Protein AF-B9JIG8-F1 (afdb_monomer)

pLDDT: mean 77.3, std 16.51, range [34.06, 94.94]

Foldseek 3Di:
DDPPQDDPVNLVVLLVVVLVVQLCLQQVLLVDPPQVLSVLVSVLCSVLSVVLLVVCVVPQSPLSCLASDDLDDPPDDVVVVVCVVVVVVVVSNLNSVLSNCVRPVPVDFQPVVLLVQLSVLSVQLSVLVVQCCVQDSPPGSDDDDDVPDDDGCDDPNVVDVCSNVVSVVSNQVSSSSSSGHPCSVVPVPPDPPPDPDDPPPPPPPDPDD

Mean predicted aligned error: 10.56 Å

Organism: Rhizobium rhizogenes (strain K84 / ATCC BAA-868) (NCBI:txid311403)

Sequence (209 aa):
MDNQMRSMTAYLLQLLVWLVFMAIVILWPAGTLAFPGGWAFIVLFAFGSLAMIFWLARHSPSLLRERMGSPLQPDQKPWDRVWLILFIPAFCIWMGFMGWDAARTGFMAIPPWLQTLGGVSMVIYMLGAWWTFRENAFAAPSVKIQPGQKVIDTGPYATVRHPMYASALLLFLGTPLLLGSWWAFCFPRCSFSQLPGVPFMRSVLLVGN

InterPro domains:
  IPR007318 Phospholipid methyltransferase [PF04191] (122-186)
  IPR052527 Heavy metal cation-efflux system component [PTHR43847] (8-185)

Secondary structure (DSSP, 8-state):
-------HHHHHHHHHHHHHHHHHHHHHHHT-S--HHHHHHHHHHHHHHHHHHHHHHHH-HHHHHHHHS-SS-TTS-HHHHHHHHHHHHHHHHHHHHHHHIIIII-TTPPPHHHHHHHHHHHHHHHHHHHHHHHH-TT--SS--PPTT-----STHHHH-S-HHHHHHHHHHHHHHHHHT-SGGG-TTTSSSS-----TTSSSSS----

Nearest PDB structures (foldseek):
  5v7p-assembly1_A  TM=3.395E-01  e=8.389E-02  Tribolium castaneum
  5vg9-assembly1_A  TM=3.412E-01  e=1.147E+00  Tribolium castaneum

Radius of gyration: 19.89 Å; Cα contacts (8 Å, |Δi|>4): 183; chains: 1; bounding box: 51×55×44 Å

Structure (mmCIF, N/CA/C/O backbone):
data_AF-B9JIG8-F1
#
_entry.id   AF-B9JIG8-F1
#
loop_
_atom_site.group_PDB
_atom_site.id
_atom_site.type_symbol
_atom_site.label_atom_id
_atom_site.label_alt_id
_atom_site.label_comp_id
_atom_site.label_asym_id
_atom_site.label_entity_id
_atom_site.label_seq_id
_atom_site.pdbx_PDB_ins_code
_atom_site.Cartn_x
_atom_site.Cartn_y
_atom_site.Cartn_z
_atom_site.occupancy
_atom_site.B_iso_or_equiv
_atom_site.auth_seq_id
_atom_site.auth_comp_id
_atom_site.auth_asym_id
_atom_site.auth_atom_id
_atom_site.pdbx_PDB_model_num
ATOM 1 N N . MET A 1 1 ? -15.960 17.257 24.600 1.00 37.12 1 MET A N 1
ATOM 2 C CA . MET A 1 1 ? -14.603 17.552 24.095 1.00 37.12 1 MET A CA 1
ATOM 3 C C . MET A 1 1 ? -14.675 17.518 22.588 1.00 37.12 1 MET A C 1
ATOM 5 O O . MET A 1 1 ? -15.003 16.484 22.019 1.00 37.12 1 MET A O 1
ATOM 9 N N . ASP A 1 2 ? -14.524 18.694 22.000 1.00 41.50 2 ASP A N 1
ATOM 10 C CA . ASP A 1 2 ? -14.831 19.016 20.614 1.00 41.50 2 ASP A CA 1
ATOM 11 C C . ASP A 1 2 ? -13.883 18.258 19.669 1.00 41.50 2 ASP A C 1
ATOM 13 O O . ASP A 1 2 ? -12.705 18.587 19.528 1.00 41.50 2 ASP A O 1
ATOM 17 N N . ASN A 1 3 ? -14.360 17.141 19.118 1.00 46.06 3 ASN A N 1
ATOM 18 C CA . ASN A 1 3 ? -13.555 16.247 18.295 1.00 46.06 3 ASN A CA 1
ATOM 19 C C . ASN A 1 3 ? -13.600 16.773 16.860 1.00 46.06 3 ASN A C 1
ATOM 21 O O . ASN A 1 3 ? -14.404 16.309 16.053 1.00 46.06 3 ASN A O 1
ATOM 25 N N . GLN A 1 4 ? -12.780 17.794 16.600 1.00 53.84 4 GLN A N 1
ATOM 26 C CA . GLN A 1 4 ? -12.546 18.407 15.293 1.00 53.84 4 GLN A CA 1
ATOM 27 C C . GLN A 1 4 ? -12.574 17.335 14.195 1.00 53.84 4 GLN A C 1
ATOM 29 O O . GLN A 1 4 ? -11.650 16.527 14.059 1.00 53.84 4 GLN A O 1
ATOM 34 N N . MET A 1 5 ? -13.657 17.293 13.415 1.00 56.44 5 MET A N 1
ATOM 35 C CA . MET A 1 5 ? -13.691 16.476 12.210 1.00 56.44 5 MET A CA 1
ATOM 36 C C . MET A 1 5 ? -12.609 17.023 11.285 1.00 56.44 5 MET A C 1
ATOM 38 O O . MET A 1 5 ? -12.769 18.105 10.724 1.00 56.44 5 MET A O 1
ATOM 42 N N . ARG A 1 6 ? -11.503 16.286 11.121 1.00 68.44 6 ARG A N 1
ATOM 43 C CA . ARG A 1 6 ? -10.557 16.567 10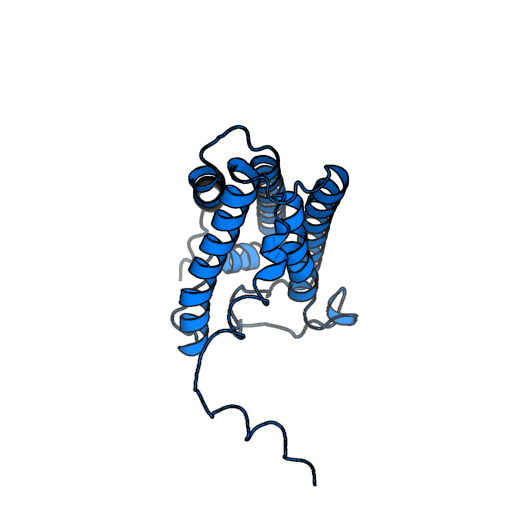.038 1.00 68.44 6 ARG A CA 1
ATOM 44 C C . ARG A 1 6 ? -11.359 16.647 8.743 1.00 68.44 6 ARG A C 1
ATOM 46 O O . ARG A 1 6 ? -12.110 15.724 8.418 1.00 68.44 6 ARG A O 1
ATOM 53 N N . SER A 1 7 ? -11.236 17.775 8.053 1.00 80.81 7 SER A N 1
ATOM 54 C CA . SER A 1 7 ? -11.948 18.021 6.807 1.00 80.81 7 SER A CA 1
ATOM 55 C C . SER A 1 7 ? -11.564 16.969 5.769 1.00 80.81 7 SER A C 1
ATOM 57 O O . SER A 1 7 ? -10.449 16.444 5.776 1.00 80.81 7 SER A O 1
ATOM 59 N N . MET A 1 8 ? -12.464 16.691 4.823 1.00 86.06 8 MET A N 1
ATOM 60 C CA . MET A 1 8 ? -12.158 15.817 3.683 1.00 86.06 8 MET A CA 1
ATOM 61 C C . MET A 1 8 ? -10.865 16.251 2.972 1.00 86.06 8 MET A C 1
ATOM 63 O O . MET A 1 8 ? -10.051 15.419 2.582 1.00 86.06 8 MET A O 1
ATOM 67 N N . THR A 1 9 ? -10.634 17.563 2.888 1.00 87.06 9 THR A N 1
ATOM 68 C CA . THR A 1 9 ? -9.411 18.145 2.329 1.00 87.06 9 THR A CA 1
ATOM 69 C C . THR A 1 9 ? -8.151 17.694 3.066 1.00 87.06 9 THR A C 1
ATOM 71 O O . THR A 1 9 ? -7.158 17.401 2.411 1.00 87.06 9 THR A O 1
ATOM 74 N N . ALA A 1 10 ? -8.181 17.551 4.394 1.00 88.81 10 ALA A N 1
ATOM 75 C CA . ALA A 1 10 ? -7.036 17.068 5.162 1.00 88.81 10 ALA A CA 1
ATOM 76 C C . ALA A 1 10 ? -6.691 15.607 4.829 1.00 88.81 10 ALA A C 1
ATOM 78 O O . ALA A 1 10 ? -5.514 15.281 4.685 1.00 88.81 10 ALA A O 1
ATOM 79 N N . TYR A 1 11 ? -7.690 14.733 4.646 1.00 89.50 11 TYR A N 1
ATOM 80 C CA . TYR A 1 11 ? -7.440 13.345 4.233 1.00 89.50 11 TYR A CA 1
ATOM 81 C C . TYR A 1 11 ? -6.873 13.259 2.819 1.00 89.50 11 TYR A C 1
ATOM 83 O O . TYR A 1 11 ? -5.949 12.484 2.580 1.00 89.50 11 TYR A O 1
ATOM 91 N N . LEU A 1 12 ? -7.392 14.072 1.896 1.00 90.44 12 LEU A N 1
ATOM 92 C CA . LEU A 1 12 ? -6.901 14.125 0.519 1.00 90.44 12 LEU A CA 1
ATOM 93 C C . LEU A 1 12 ? -5.473 14.677 0.446 1.00 90.44 12 LEU A C 1
ATOM 95 O O . LEU A 1 12 ? -4.652 14.121 -0.276 1.00 90.44 12 LEU A O 1
ATOM 99 N N . LEU A 1 13 ? -5.150 15.712 1.228 1.00 92.19 13 LEU A N 1
ATOM 100 C CA . LEU A 1 13 ? -3.786 16.236 1.337 1.00 92.19 13 LEU A CA 1
ATOM 101 C C . LEU A 1 13 ? -2.834 15.199 1.936 1.00 92.19 13 LEU A C 1
ATOM 103 O O . LEU A 1 13 ? -1.738 15.009 1.420 1.00 92.19 13 LEU A O 1
ATOM 107 N N . GLN A 1 14 ? -3.251 14.490 2.985 1.00 90.75 14 GLN A N 1
ATOM 108 C CA . GLN A 1 14 ? -2.445 13.424 3.580 1.00 90.75 14 GLN A CA 1
ATOM 109 C C . GLN A 1 14 ? -2.198 12.281 2.583 1.00 90.75 14 GLN A C 1
ATOM 111 O O . GLN A 1 14 ? -1.069 11.801 2.480 1.00 90.75 14 GLN A O 1
ATOM 116 N N . LEU A 1 15 ? -3.216 11.881 1.811 1.00 92.31 15 LEU A N 1
ATOM 117 C CA . LEU A 1 15 ? -3.056 10.911 0.729 1.00 92.31 15 LEU A CA 1
ATOM 118 C C . LEU A 1 15 ? -2.102 11.433 -0.352 1.00 92.31 15 LEU A C 1
ATOM 120 O O . LEU A 1 15 ? -1.222 10.693 -0.777 1.00 92.31 15 LEU A O 1
ATOM 124 N N . LEU A 1 16 ? -2.243 12.690 -0.778 1.00 94.12 16 LEU A N 1
ATOM 125 C CA . LEU A 1 16 ? -1.369 13.308 -1.778 1.00 94.12 16 LEU A CA 1
ATOM 126 C C . LEU A 1 16 ? 0.093 13.289 -1.318 1.00 94.12 16 LEU A C 1
ATOM 128 O O . LEU A 1 16 ? 0.959 12.839 -2.062 1.00 94.12 16 LEU A O 1
ATOM 132 N N . VAL A 1 17 ? 0.361 13.728 -0.086 1.00 94.44 17 VAL A N 1
ATOM 133 C CA . VAL A 1 17 ? 1.706 13.711 0.508 1.00 94.44 17 VAL A CA 1
ATOM 134 C C . VAL A 1 17 ? 2.263 12.290 0.523 1.00 94.44 17 VAL A C 1
ATOM 136 O O . VAL A 1 17 ? 3.410 12.077 0.135 1.00 94.44 17 VAL A O 1
ATOM 139 N N . TRP A 1 18 ? 1.448 11.307 0.909 1.00 90.88 18 TRP A N 1
ATOM 140 C CA . TRP A 1 18 ? 1.856 9.905 0.918 1.00 90.88 18 TRP A CA 1
ATOM 141 C C . TRP A 1 18 ? 2.139 9.353 -0.487 1.00 90.88 18 TRP A C 1
ATOM 143 O O . TRP A 1 18 ? 3.133 8.659 -0.683 1.00 90.88 18 TRP A O 1
ATOM 153 N N . LEU A 1 19 ? 1.310 9.688 -1.478 1.00 93.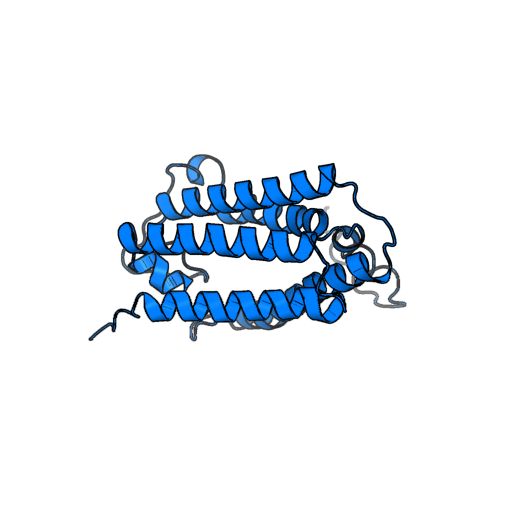00 19 LEU A N 1
ATOM 154 C CA . LEU A 1 19 ? 1.504 9.290 -2.875 1.00 93.00 19 LEU A CA 1
ATOM 155 C C . LEU A 1 19 ? 2.782 9.887 -3.460 1.00 93.00 19 LEU A C 1
ATOM 157 O O . LEU A 1 19 ? 3.549 9.169 -4.0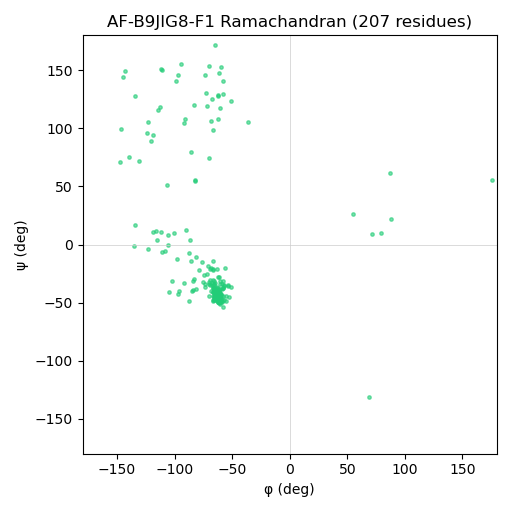95 1.00 93.00 19 LEU A O 1
ATOM 161 N N . VAL A 1 20 ? 3.034 11.175 -3.218 1.00 94.56 20 VAL A N 1
ATOM 162 C CA . VAL A 1 20 ? 4.266 11.849 -3.652 1.00 94.56 20 VAL A CA 1
ATOM 163 C C . VAL A 1 20 ? 5.479 11.218 -2.974 1.00 94.56 20 VAL A C 1
ATOM 165 O O . VAL A 1 20 ? 6.463 10.919 -3.645 1.00 94.56 20 VAL A O 1
ATOM 168 N N . PHE A 1 21 ? 5.400 10.946 -1.670 1.00 94.56 21 PHE A N 1
ATOM 169 C CA . PHE A 1 21 ? 6.463 10.261 -0.939 1.00 94.56 21 PHE A CA 1
ATOM 170 C C . PHE A 1 21 ? 6.759 8.872 -1.526 1.00 94.56 21 PHE A C 1
ATOM 172 O O . PHE A 1 21 ? 7.912 8.573 -1.829 1.00 94.56 21 PHE A O 1
ATOM 179 N N . MET A 1 22 ? 5.734 8.049 -1.766 1.00 91.69 22 MET A N 1
ATOM 180 C CA . MET A 1 22 ? 5.894 6.734 -2.401 1.00 91.69 22 MET A CA 1
ATOM 181 C C . MET A 1 22 ? 6.460 6.842 -3.822 1.00 91.69 22 MET A C 1
ATOM 183 O O . MET A 1 22 ? 7.335 6.061 -4.192 1.00 91.69 22 MET A O 1
ATOM 187 N N . ALA A 1 23 ? 6.014 7.826 -4.607 1.00 91.50 23 ALA A N 1
ATOM 188 C CA . ALA A 1 23 ? 6.534 8.063 -5.949 1.00 91.50 23 ALA A CA 1
ATOM 189 C C . ALA A 1 23 ? 8.025 8.419 -5.913 1.00 91.50 23 ALA A C 1
ATOM 191 O O . ALA A 1 23 ? 8.791 7.877 -6.703 1.00 91.50 23 ALA A O 1
ATOM 192 N N . ILE A 1 24 ? 8.459 9.257 -4.965 1.00 92.69 24 ILE A N 1
ATOM 193 C CA . ILE A 1 24 ? 9.879 9.572 -4.762 1.00 92.69 24 ILE A CA 1
ATOM 194 C C . ILE A 1 24 ? 10.649 8.307 -4.377 1.00 92.69 24 ILE A C 1
ATOM 196 O O . ILE A 1 24 ? 11.652 8.006 -5.012 1.00 92.69 24 ILE A O 1
ATOM 200 N N . VAL A 1 25 ? 10.173 7.533 -3.397 1.00 92.19 25 VAL A N 1
ATOM 201 C CA . VAL A 1 25 ? 10.853 6.306 -2.939 1.00 92.19 25 VAL A CA 1
ATOM 202 C C . VAL A 1 25 ? 11.067 5.304 -4.078 1.00 92.19 25 VAL A C 1
ATOM 204 O O . VAL A 1 25 ? 12.100 4.644 -4.103 1.00 92.19 25 VAL A O 1
ATOM 207 N N . ILE A 1 26 ? 10.136 5.205 -5.029 1.00 88.25 26 ILE A N 1
ATOM 208 C CA . ILE A 1 26 ? 10.217 4.256 -6.151 1.00 88.25 26 ILE A CA 1
ATOM 209 C C . ILE A 1 26 ? 10.995 4.836 -7.344 1.00 88.25 26 ILE A C 1
ATOM 211 O O . ILE A 1 26 ? 11.870 4.171 -7.899 1.00 88.25 26 ILE A O 1
ATOM 215 N N . LEU A 1 27 ? 10.680 6.064 -7.767 1.00 88.00 27 LEU A N 1
ATOM 216 C CA . LEU A 1 27 ? 11.203 6.657 -9.004 1.00 88.00 27 LEU A CA 1
ATOM 217 C C . LEU A 1 27 ? 12.591 7.283 -8.823 1.00 88.00 27 LEU A C 1
ATOM 219 O O . LEU A 1 27 ? 13.383 7.301 -9.767 1.00 88.00 27 LEU A O 1
ATOM 223 N N . TRP A 1 28 ? 12.918 7.773 -7.623 1.00 88.38 28 TRP A N 1
ATOM 224 C CA . TRP A 1 28 ? 14.238 8.349 -7.357 1.00 88.38 28 TRP A CA 1
ATOM 225 C C . TRP A 1 28 ? 15.362 7.315 -7.529 1.00 88.38 28 TRP A C 1
ATOM 227 O O . TRP A 1 28 ? 16.299 7.584 -8.288 1.00 88.38 28 TRP A O 1
ATOM 237 N N . PRO A 1 29 ? 15.282 6.104 -6.937 1.00 84.81 29 PRO A N 1
ATOM 238 C CA . PRO A 1 29 ? 16.292 5.070 -7.160 1.00 84.81 29 PRO A CA 1
ATOM 239 C C . PRO A 1 29 ? 16.286 4.535 -8.596 1.00 84.81 29 PRO A C 1
ATOM 241 O O . PRO A 1 29 ? 17.357 4.244 -9.137 1.00 84.81 29 PRO A O 1
ATOM 244 N N . ALA A 1 30 ? 15.114 4.482 -9.243 1.00 83.94 30 ALA A N 1
ATOM 245 C CA . ALA A 1 30 ? 15.000 4.107 -10.652 1.00 83.94 30 ALA A CA 1
ATOM 246 C C . ALA A 1 30 ? 15.855 5.016 -11.554 1.00 83.94 30 ALA A C 1
ATOM 248 O O . ALA A 1 30 ? 16.467 4.548 -12.511 1.00 83.94 30 ALA A O 1
ATOM 249 N N . GLY A 1 31 ? 15.977 6.307 -11.217 1.00 82.88 31 GLY A N 1
ATOM 250 C CA . GLY A 1 31 ? 16.758 7.278 -11.993 1.00 82.88 31 GLY A CA 1
ATOM 251 C C . GLY A 1 31 ? 16.116 7.655 -13.332 1.00 82.88 31 GLY A C 1
ATOM 252 O O . GLY A 1 31 ? 16.745 8.327 -14.144 1.00 82.88 31 GLY A O 1
ATOM 253 N N . THR A 1 32 ? 14.873 7.231 -13.564 1.00 80.81 32 THR A N 1
ATOM 254 C CA . THR A 1 32 ? 14.080 7.537 -14.755 1.00 80.81 32 THR A CA 1
ATOM 255 C C . THR A 1 32 ? 12.610 7.686 -14.378 1.00 80.81 32 THR A C 1
ATOM 257 O O . THR A 1 32 ? 12.097 6.974 -13.515 1.00 80.81 32 THR A O 1
ATOM 260 N N . LEU A 1 33 ? 11.918 8.609 -15.047 1.00 83.38 33 LEU A N 1
ATOM 261 C CA . LEU A 1 33 ? 10.464 8.750 -14.942 1.00 83.38 33 LEU A CA 1
ATOM 262 C C . LEU A 1 33 ? 9.723 7.823 -15.913 1.00 83.38 33 LEU A C 1
ATOM 264 O O . LEU A 1 33 ? 8.524 7.605 -15.750 1.00 83.38 33 LEU A O 1
ATOM 268 N N . ALA A 1 34 ? 10.418 7.245 -16.896 1.00 82.38 34 ALA A N 1
ATOM 269 C CA . ALA A 1 34 ? 9.855 6.309 -17.864 1.00 82.38 34 ALA A CA 1
ATOM 270 C C . ALA A 1 34 ? 9.786 4.885 -17.284 1.00 82.38 34 ALA A C 1
ATOM 272 O O . ALA A 1 34 ? 10.326 3.942 -17.855 1.00 82.38 34 ALA A O 1
ATOM 273 N N . PHE A 1 35 ? 9.138 4.736 -16.125 1.00 82.81 35 PHE A N 1
ATOM 274 C CA . PHE A 1 35 ? 8.999 3.460 -15.424 1.00 82.81 35 PHE A CA 1
ATOM 275 C C . PHE A 1 35 ? 7.517 3.076 -15.252 1.00 82.81 35 PHE A C 1
ATOM 277 O O . PHE A 1 35 ? 6.895 3.429 -14.244 1.00 82.81 35 PHE A O 1
ATOM 284 N N . PRO A 1 36 ? 6.920 2.362 -16.232 1.00 85.31 36 PRO A N 1
ATOM 285 C CA . PRO A 1 36 ? 5.493 2.036 -16.231 1.00 85.31 36 PRO A CA 1
ATOM 286 C C . PRO A 1 36 ? 5.024 1.255 -14.998 1.00 85.31 36 PRO A C 1
ATOM 288 O O . PRO A 1 36 ? 3.943 1.538 -14.492 1.00 85.31 36 PRO A O 1
ATOM 291 N N . GLY A 1 37 ? 5.833 0.323 -14.476 1.00 85.56 37 GLY A N 1
ATOM 292 C CA . GLY A 1 37 ? 5.490 -0.466 -13.283 1.00 85.56 37 GLY A CA 1
ATOM 293 C C . GLY A 1 37 ? 5.358 0.389 -12.018 1.00 85.56 37 GLY A C 1
ATOM 294 O O . GLY A 1 37 ? 4.396 0.247 -11.262 1.00 85.56 37 GLY A O 1
ATOM 295 N N . GLY A 1 38 ? 6.266 1.352 -11.828 1.00 87.25 38 GLY A N 1
ATOM 296 C CA . GLY A 1 38 ? 6.189 2.314 -10.727 1.00 87.25 38 GLY A CA 1
ATOM 297 C C . GLY A 1 38 ? 4.945 3.196 -10.814 1.00 87.25 38 GLY A C 1
ATOM 298 O O . GLY A 1 38 ? 4.220 3.338 -9.831 1.00 87.25 38 GLY A O 1
ATOM 299 N N . TRP A 1 39 ? 4.636 3.729 -11.999 1.00 90.62 39 TRP A N 1
ATOM 300 C CA . TRP A 1 39 ? 3.410 4.507 -12.201 1.00 90.62 39 TRP A CA 1
ATOM 301 C C . TRP A 1 39 ? 2.144 3.669 -12.023 1.00 90.62 39 TRP A C 1
ATOM 303 O O . TRP A 1 39 ? 1.196 4.145 -11.403 1.00 90.62 39 TRP A O 1
ATOM 313 N N . ALA A 1 40 ? 2.132 2.420 -12.495 1.00 90.69 40 ALA A N 1
ATOM 314 C CA . ALA A 1 40 ? 1.017 1.503 -12.289 1.00 90.69 40 ALA A CA 1
ATOM 315 C C . ALA A 1 40 ? 0.755 1.267 -10.794 1.00 90.69 40 ALA A C 1
ATOM 317 O O . ALA A 1 40 ? -0.394 1.347 -10.363 1.00 90.69 40 ALA A O 1
ATOM 318 N N . PHE A 1 41 ? 1.805 1.066 -9.988 1.00 91.38 41 PHE A N 1
ATOM 319 C CA . PHE A 1 41 ? 1.678 0.962 -8.532 1.00 91.38 41 PHE A CA 1
ATOM 320 C C . PHE A 1 41 ? 1.072 2.231 -7.921 1.00 91.38 41 PHE A C 1
ATOM 322 O O . PHE A 1 41 ? 0.109 2.144 -7.159 1.00 91.38 41 PHE A O 1
ATOM 329 N N . ILE A 1 42 ? 1.586 3.413 -8.281 1.0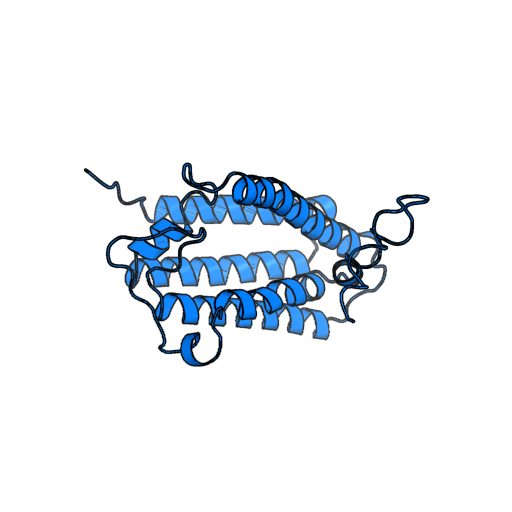0 93.56 42 ILE A N 1
ATOM 330 C CA . ILE A 1 42 ? 1.086 4.696 -7.760 1.00 93.56 42 ILE A CA 1
ATOM 331 C C . ILE A 1 42 ? -0.379 4.924 -8.146 1.00 93.56 42 ILE A C 1
ATOM 333 O O . ILE A 1 42 ? -1.175 5.304 -7.289 1.00 93.56 42 ILE A O 1
ATOM 337 N N . VAL A 1 43 ? -0.763 4.653 -9.397 1.00 94.69 43 VAL A N 1
ATOM 338 C CA . VAL A 1 43 ? -2.145 4.809 -9.882 1.00 94.69 43 VAL A CA 1
ATOM 339 C C . VAL A 1 43 ? -3.090 3.830 -9.188 1.00 94.69 43 VAL A C 1
ATOM 341 O O . VAL A 1 43 ? -4.139 4.251 -8.699 1.00 94.69 43 VAL A O 1
ATOM 344 N N . LEU A 1 44 ? -2.723 2.548 -9.090 1.00 93.69 44 LEU A N 1
ATOM 345 C CA . LEU A 1 44 ? -3.533 1.540 -8.397 1.00 93.69 44 LEU A CA 1
ATOM 346 C C . LEU A 1 44 ? -3.703 1.892 -6.918 1.00 93.69 44 LEU A C 1
ATOM 348 O O . LEU A 1 44 ? -4.822 1.875 -6.399 1.00 93.69 44 LEU A O 1
ATOM 352 N N . PHE A 1 45 ? -2.611 2.276 -6.251 1.00 92.12 45 PHE A N 1
ATOM 353 C CA . PHE A 1 45 ? -2.642 2.683 -4.851 1.00 92.12 45 PHE A CA 1
ATOM 354 C C . PHE A 1 45 ? -3.507 3.928 -4.647 1.00 92.12 45 PHE A C 1
ATOM 356 O O . PHE A 1 45 ? -4.334 3.952 -3.733 1.00 92.12 45 PHE A O 1
ATOM 363 N N . ALA A 1 46 ? -3.351 4.946 -5.498 1.00 93.69 46 ALA A N 1
ATOM 364 C CA . ALA A 1 46 ? -4.133 6.176 -5.447 1.00 93.69 46 ALA A CA 1
ATOM 365 C C . ALA A 1 46 ? -5.623 5.890 -5.632 1.00 93.69 46 ALA A C 1
ATOM 367 O O . ALA A 1 46 ? -6.432 6.317 -4.809 1.00 93.69 46 ALA A O 1
ATOM 368 N N . PHE A 1 47 ? -5.983 5.126 -6.665 1.00 94.94 47 PHE A N 1
ATOM 369 C CA . PHE A 1 47 ? -7.373 4.823 -6.982 1.00 94.94 47 PHE A CA 1
ATOM 370 C C . PHE A 1 47 ? -8.067 4.082 -5.840 1.00 94.94 47 PHE A C 1
ATOM 372 O O . PHE A 1 47 ? -9.115 4.525 -5.369 1.00 94.94 47 PHE A O 1
ATOM 379 N N . GLY A 1 48 ? -7.481 2.993 -5.338 1.00 92.12 48 GLY A N 1
ATOM 380 C CA . GLY A 1 48 ? -8.136 2.260 -4.259 1.00 92.12 48 GLY A CA 1
ATOM 381 C C . GLY A 1 48 ? -8.048 2.965 -2.903 1.00 92.12 48 GLY A C 1
ATOM 382 O O . GLY A 1 48 ? -8.966 2.815 -2.102 1.00 92.12 48 GLY A O 1
ATOM 383 N N . SER A 1 49 ? -7.036 3.806 -2.656 1.00 90.31 49 SER A N 1
ATOM 384 C CA . SER A 1 49 ? -7.017 4.669 -1.464 1.00 90.31 49 SER A CA 1
ATOM 385 C C . SER A 1 49 ? -8.127 5.717 -1.515 1.00 90.31 49 SER A C 1
ATOM 387 O O . SER A 1 49 ? -8.837 5.894 -0.529 1.00 90.31 49 SER A O 1
ATOM 389 N N . LEU A 1 50 ? -8.337 6.370 -2.663 1.00 93.62 50 LEU A N 1
ATOM 390 C CA . LEU A 1 50 ? -9.449 7.304 -2.861 1.00 93.62 50 LEU A CA 1
ATOM 391 C C . LEU A 1 50 ? -10.793 6.597 -2.691 1.00 93.62 50 LEU A C 1
ATOM 393 O O . LEU A 1 50 ? -11.626 7.058 -1.911 1.00 93.62 50 LEU A O 1
ATOM 397 N N . ALA A 1 51 ? -10.987 5.461 -3.366 1.00 93.06 51 ALA A N 1
ATOM 398 C CA . ALA A 1 51 ? -12.204 4.664 -3.250 1.00 93.06 51 ALA A CA 1
ATOM 399 C C . ALA A 1 51 ? -12.488 4.293 -1.786 1.00 93.06 51 ALA A C 1
ATOM 401 O O . ALA A 1 51 ? -13.612 4.464 -1.312 1.00 93.06 51 ALA A O 1
ATOM 402 N N . MET A 1 52 ? -11.458 3.873 -1.046 1.00 89.44 52 MET A N 1
ATOM 403 C CA . MET A 1 52 ? -11.569 3.537 0.369 1.00 89.44 52 MET A CA 1
ATOM 404 C C . MET A 1 52 ? -11.907 4.752 1.238 1.00 89.44 52 MET A C 1
ATOM 406 O O . MET A 1 52 ? -12.798 4.659 2.079 1.00 89.44 52 MET A O 1
ATOM 410 N N . ILE A 1 53 ? -11.242 5.895 1.036 1.00 89.31 53 ILE A N 1
ATOM 411 C CA . ILE A 1 53 ? -11.508 7.133 1.786 1.00 89.31 53 ILE A CA 1
ATOM 412 C C . ILE A 1 53 ? -12.951 7.583 1.566 1.00 89.31 53 ILE A C 1
ATOM 414 O O . ILE A 1 53 ? -13.660 7.831 2.539 1.00 89.31 53 ILE A O 1
ATOM 418 N N . PHE A 1 54 ? -13.418 7.650 0.316 1.00 90.75 54 PHE A N 1
ATOM 419 C CA . PHE A 1 54 ? -14.793 8.055 0.011 1.00 90.75 54 PHE A CA 1
ATOM 420 C C . PHE A 1 54 ? -15.821 7.075 0.575 1.00 90.75 54 PHE A C 1
ATOM 422 O O . PHE A 1 54 ? -16.849 7.496 1.111 1.00 90.75 54 PHE A O 1
ATOM 429 N N . TRP A 1 55 ? -15.551 5.773 0.474 1.00 91.62 55 TRP A N 1
ATOM 430 C CA . TRP A 1 55 ? -16.445 4.748 0.996 1.00 91.62 55 TRP A CA 1
ATOM 431 C C . TRP A 1 55 ? -16.527 4.802 2.528 1.00 91.62 55 TRP A C 1
ATOM 433 O O . TRP A 1 55 ? -17.632 4.879 3.072 1.00 91.62 55 TRP A O 1
ATOM 443 N N . LEU A 1 56 ? -15.384 4.861 3.222 1.00 87.88 56 LEU A N 1
ATOM 444 C CA . LEU A 1 56 ? -15.319 4.966 4.683 1.00 87.88 56 LEU A CA 1
ATOM 445 C C . LEU A 1 56 ? -15.884 6.287 5.200 1.00 87.88 56 LEU A C 1
ATOM 447 O O . LEU A 1 56 ? -16.551 6.289 6.228 1.00 87.88 56 LEU A O 1
ATOM 451 N N . ALA A 1 57 ? -15.673 7.400 4.498 1.00 87.06 57 ALA A N 1
ATOM 452 C CA . ALA A 1 57 ? -16.238 8.685 4.895 1.00 87.06 57 ALA A CA 1
ATOM 453 C C . ALA A 1 57 ? -17.772 8.662 4.930 1.00 87.06 57 ALA A C 1
ATOM 455 O O . ALA A 1 57 ? -18.367 9.355 5.752 1.00 87.06 57 ALA A O 1
ATOM 456 N N . ARG A 1 58 ? -18.407 7.858 4.063 1.00 86.50 58 ARG A N 1
ATOM 457 C CA . ARG A 1 58 ? -19.867 7.690 4.038 1.00 86.50 58 ARG A CA 1
ATOM 458 C C . ARG A 1 58 ? -20.380 6.636 5.017 1.00 86.50 58 ARG A C 1
ATOM 460 O O . ARG A 1 58 ? -21.424 6.857 5.615 1.00 86.50 58 ARG A O 1
ATOM 467 N N . HIS A 1 59 ? -19.682 5.509 5.166 1.00 84.94 59 HIS A N 1
ATOM 468 C CA . HIS A 1 59 ? -20.188 4.366 5.942 1.00 84.94 59 HIS A CA 1
ATOM 469 C C . HIS A 1 59 ? -19.681 4.342 7.390 1.00 84.94 59 HIS A C 1
ATOM 471 O O . HIS A 1 59 ? -20.448 4.039 8.298 1.00 84.94 59 HIS A O 1
ATOM 477 N N . SER A 1 60 ? -18.407 4.683 7.613 1.00 84.38 60 SER A N 1
ATOM 478 C CA . SER A 1 60 ? -17.721 4.536 8.906 1.00 84.38 60 SER A CA 1
ATOM 479 C C . SER A 1 60 ? -16.676 5.648 9.127 1.00 84.38 60 SER A C 1
ATOM 481 O O . SER A 1 60 ? -15.467 5.385 9.115 1.00 84.38 60 SER A O 1
ATOM 483 N N . PRO A 1 61 ? -17.095 6.908 9.363 1.00 82.69 61 PRO A N 1
ATOM 484 C CA . PRO A 1 61 ? -16.173 8.039 9.530 1.00 82.69 61 PRO A CA 1
ATOM 485 C C . PRO A 1 61 ? -15.302 7.940 10.797 1.00 82.69 61 PRO A C 1
ATOM 487 O O . PRO A 1 61 ? -14.245 8.568 10.885 1.00 82.69 61 PRO A O 1
ATOM 490 N N . SER A 1 62 ? -15.716 7.155 11.796 1.00 82.56 62 SER A N 1
ATOM 491 C CA . SER A 1 62 ? -14.889 6.802 12.959 1.00 82.56 62 SER A CA 1
ATOM 492 C C . SER A 1 62 ? -13.693 5.934 12.560 1.00 82.56 62 SER A C 1
ATOM 494 O O . SER A 1 62 ? -12.564 6.260 12.920 1.00 82.56 62 SER A O 1
ATOM 496 N N . LEU A 1 63 ? -13.921 4.892 11.755 1.00 83.12 63 LEU A N 1
ATOM 497 C CA . LEU A 1 63 ? -12.871 4.006 11.250 1.00 83.12 63 LEU A CA 1
ATOM 498 C C . LEU A 1 63 ? -11.887 4.755 10.345 1.00 83.12 63 LEU A C 1
ATOM 500 O O . LEU A 1 63 ? -10.679 4.548 10.452 1.00 83.12 63 LEU A O 1
ATOM 504 N N . LEU A 1 64 ? -12.383 5.666 9.497 1.00 84.88 64 LEU A N 1
ATOM 505 C CA . LEU A 1 64 ? -11.523 6.511 8.664 1.00 84.88 64 LEU A CA 1
ATOM 506 C C . LEU A 1 64 ? -10.565 7.351 9.514 1.00 84.88 64 LEU A C 1
ATOM 508 O O . LEU A 1 64 ? -9.369 7.388 9.237 1.00 84.88 64 LEU A O 1
ATOM 512 N N . ARG A 1 65 ? -11.078 8.000 10.566 1.00 83.69 65 ARG A N 1
ATOM 513 C CA . ARG A 1 65 ? -10.258 8.799 11.488 1.00 83.69 65 ARG A CA 1
ATOM 514 C C . ARG A 1 65 ? -9.199 7.964 12.172 1.00 83.69 65 ARG A C 1
ATOM 516 O O . ARG A 1 65 ? -8.058 8.398 12.279 1.00 83.69 65 ARG A O 1
ATOM 523 N N . GLU A 1 66 ? -9.576 6.769 12.596 1.00 84.62 66 GLU A N 1
ATOM 524 C CA . GLU A 1 66 ? -8.661 5.862 13.267 1.00 84.62 66 GLU A CA 1
ATOM 525 C C . GLU A 1 66 ? -7.538 5.388 12.338 1.00 84.62 66 GLU A C 1
ATOM 527 O O . GLU A 1 66 ? -6.379 5.318 12.735 1.00 84.62 66 GLU A O 1
ATOM 532 N N . ARG A 1 67 ? -7.867 5.115 11.073 1.00 83.31 67 ARG A N 1
ATOM 533 C CA . ARG A 1 67 ? -6.917 4.676 10.042 1.00 83.31 67 ARG A CA 1
ATOM 534 C C . ARG A 1 67 ? -6.005 5.789 9.534 1.00 83.31 67 ARG A C 1
ATOM 536 O O . ARG A 1 67 ? -4.857 5.516 9.208 1.00 83.31 67 ARG A O 1
ATOM 543 N N . MET A 1 68 ? -6.511 7.019 9.472 1.00 82.06 68 MET A N 1
ATOM 544 C CA . MET A 1 68 ? -5.758 8.208 9.049 1.00 82.06 68 MET A CA 1
ATOM 545 C C . MET A 1 68 ? -5.017 8.891 10.207 1.00 82.06 68 MET A C 1
ATOM 547 O O . MET A 1 68 ? -4.247 9.831 9.982 1.00 82.06 68 MET A O 1
ATOM 551 N N . GLY A 1 69 ? -5.262 8.441 11.439 1.00 78.88 69 GLY A N 1
ATOM 552 C CA . GLY A 1 69 ? -4.522 8.841 12.624 1.00 78.88 69 GLY A CA 1
ATOM 553 C C . GLY A 1 69 ? -3.060 8.401 12.570 1.00 78.88 69 GLY A C 1
ATOM 554 O O . GLY A 1 69 ? -2.633 7.661 11.684 1.00 78.88 69 GLY A O 1
ATOM 555 N N . SER A 1 70 ? -2.272 8.875 13.534 1.00 69.50 70 SER A N 1
ATOM 556 C CA . SER A 1 70 ? -0.872 8.468 13.641 1.00 69.50 70 SER A CA 1
ATOM 557 C C . SER A 1 70 ? -0.780 6.955 13.889 1.00 69.50 70 SER A C 1
ATOM 559 O O . SER A 1 70 ? -1.399 6.466 14.839 1.00 69.50 70 SER A O 1
ATOM 561 N N . PRO A 1 71 ? 0.023 6.213 13.103 1.00 65.69 71 PRO A N 1
ATOM 562 C CA . PRO A 1 71 ? 0.299 4.808 13.385 1.00 65.69 71 PRO A CA 1
ATOM 563 C C . PRO A 1 71 ? 1.101 4.633 14.682 1.00 65.69 71 PRO A C 1
ATOM 565 O O . PRO A 1 71 ? 1.042 3.568 15.286 1.00 65.69 71 PRO A O 1
ATOM 568 N N . LEU A 1 72 ? 1.810 5.675 15.136 1.00 63.69 72 LEU A N 1
ATOM 569 C CA . LEU A 1 72 ? 2.483 5.725 16.433 1.00 63.69 72 LEU A CA 1
ATOM 570 C C . LEU A 1 72 ? 1.533 6.344 17.461 1.00 63.69 72 LEU A C 1
ATOM 57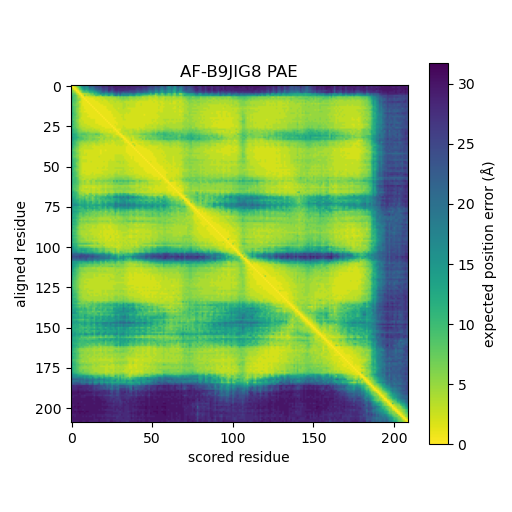2 O O . LEU A 1 72 ? 1.327 7.561 17.457 1.00 63.69 72 LEU A O 1
ATOM 576 N N . GLN A 1 73 ? 0.963 5.513 18.332 1.00 67.69 73 GLN A N 1
ATOM 577 C CA . GLN A 1 73 ? 0.122 5.966 19.442 1.00 67.69 73 GLN A CA 1
ATOM 578 C C . GLN A 1 73 ? 0.943 6.056 20.743 1.00 67.69 73 GLN A C 1
ATOM 580 O O . GLN A 1 73 ? 1.852 5.243 20.934 1.00 67.69 73 GLN A O 1
ATOM 585 N N . PRO A 1 74 ? 0.656 7.027 21.634 1.00 62.12 74 PRO A N 1
ATOM 586 C CA . PRO A 1 74 ? 1.376 7.194 22.902 1.00 62.12 74 PRO A CA 1
ATOM 587 C C . PRO A 1 74 ? 1.307 5.959 23.808 1.00 62.12 74 PRO A C 1
ATOM 589 O O . PRO A 1 74 ? 2.293 5.635 24.460 1.00 62.12 74 PRO A O 1
ATOM 592 N N . ASP A 1 75 ? 0.180 5.244 23.771 1.00 67.75 75 ASP A N 1
ATOM 593 C CA . ASP A 1 75 ? -0.110 4.101 24.648 1.00 67.75 75 ASP A CA 1
ATOM 594 C C . ASP A 1 75 ? 0.350 2.747 24.071 1.00 67.75 75 ASP A C 1
ATOM 596 O O . ASP A 1 75 ? -0.044 1.683 24.552 1.00 67.75 75 ASP A O 1
ATOM 600 N N . GLN A 1 76 ? 1.165 2.751 23.010 1.00 69.00 76 GLN A N 1
ATOM 601 C CA . GLN A 1 76 ? 1.698 1.516 22.430 1.00 69.00 76 GLN A CA 1
ATOM 602 C C . GLN A 1 76 ? 2.788 0.904 23.304 1.00 69.00 76 GLN A C 1
ATOM 604 O O . GLN A 1 76 ? 3.615 1.602 23.895 1.00 69.00 76 GLN A O 1
ATOM 609 N N . LYS A 1 77 ? 2.846 -0.433 23.314 1.00 77.56 77 LYS A N 1
ATOM 610 C CA . LYS A 1 77 ? 3.960 -1.148 23.935 1.00 77.56 77 LYS A CA 1
ATOM 611 C C . LYS A 1 77 ? 5.273 -0.703 23.277 1.00 77.56 77 LYS A C 1
ATOM 613 O O . LYS A 1 77 ? 5.325 -0.564 22.053 1.00 77.56 77 LYS A O 1
ATOM 618 N N . PRO A 1 78 ? 6.361 -0.534 24.050 1.00 80.38 78 PRO A N 1
ATOM 619 C CA . PRO A 1 78 ? 7.635 -0.059 23.511 1.00 80.38 78 PRO A CA 1
ATOM 620 C C . PRO A 1 78 ? 8.169 -0.965 22.394 1.00 80.38 78 PRO A C 1
ATOM 622 O O . PRO A 1 78 ? 8.777 -0.475 21.447 1.00 80.38 78 PRO A O 1
ATOM 625 N N . TRP A 1 79 ? 7.880 -2.268 22.459 1.00 77.06 79 TRP A N 1
ATOM 626 C CA . TRP A 1 79 ? 8.253 -3.230 21.423 1.00 77.06 79 TRP A CA 1
ATOM 627 C C . TRP A 1 79 ? 7.556 -2.967 20.083 1.00 77.06 79 TRP A C 1
ATOM 629 O O . TRP A 1 79 ? 8.219 -2.954 19.051 1.00 77.06 79 TRP A O 1
ATOM 639 N N . ASP A 1 80 ? 6.254 -2.668 20.089 1.00 76.69 80 ASP A N 1
ATOM 640 C CA . ASP A 1 80 ? 5.491 -2.372 18.867 1.00 76.69 80 ASP A CA 1
ATOM 641 C C . ASP A 1 80 ? 6.006 -1.091 18.196 1.00 76.69 80 ASP A C 1
ATOM 643 O O . ASP A 1 80 ? 6.142 -1.022 16.974 1.00 76.69 80 ASP A O 1
ATOM 647 N N . ARG A 1 81 ? 6.381 -0.092 19.005 1.00 76.75 81 ARG A N 1
ATOM 648 C CA . ARG A 1 81 ? 7.020 1.135 18.520 1.00 76.75 81 ARG A CA 1
ATOM 649 C C . ARG A 1 81 ? 8.370 0.845 17.859 1.00 76.75 81 ARG A C 1
ATOM 651 O O . ARG A 1 81 ? 8.627 1.374 16.780 1.00 76.75 81 ARG A O 1
ATOM 658 N N . VAL A 1 82 ? 9.223 0.024 18.477 1.00 85.44 82 VAL A N 1
ATOM 659 C CA . VAL A 1 82 ? 10.519 -0.369 17.893 1.00 85.44 82 VAL A CA 1
ATOM 660 C C . VAL A 1 82 ? 10.309 -1.098 16.566 1.00 85.44 82 VAL A C 1
ATOM 662 O O . VAL A 1 82 ? 10.955 -0.750 15.579 1.00 85.44 82 VAL A O 1
ATOM 665 N N . TRP A 1 83 ? 9.356 -2.033 16.503 1.00 84.38 83 TRP A N 1
ATOM 666 C CA . TRP A 1 83 ? 9.003 -2.707 15.254 1.00 84.38 83 TRP A CA 1
ATOM 667 C C . TRP A 1 83 ? 8.578 -1.735 14.164 1.00 84.38 83 TRP A C 1
ATOM 669 O O . TRP A 1 83 ? 9.092 -1.833 13.057 1.00 84.38 83 TRP A O 1
ATOM 679 N N . LEU A 1 84 ? 7.693 -0.779 14.454 1.00 82.75 84 LEU A N 1
ATOM 680 C CA . LEU A 1 84 ? 7.254 0.211 13.464 1.00 82.75 84 LEU A CA 1
ATOM 681 C C . LEU A 1 84 ? 8.413 1.087 12.968 1.00 82.75 84 LEU A C 1
ATOM 683 O O . LEU A 1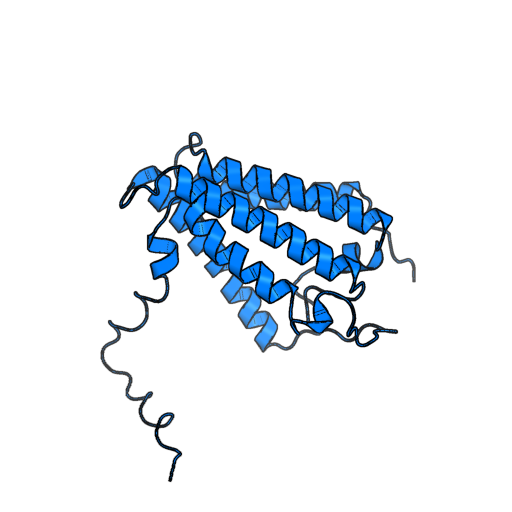 84 ? 8.522 1.328 11.765 1.00 82.75 84 LEU A O 1
ATOM 687 N N . ILE A 1 85 ? 9.297 1.522 13.870 1.00 84.81 85 ILE A N 1
ATOM 688 C CA . ILE A 1 85 ? 10.465 2.353 13.534 1.00 84.81 85 ILE A CA 1
ATOM 689 C C . ILE A 1 85 ? 11.463 1.599 12.651 1.00 84.81 85 ILE A C 1
ATOM 691 O O . ILE A 1 85 ? 12.092 2.223 11.805 1.00 84.81 85 ILE A O 1
ATOM 695 N N . LEU A 1 86 ? 11.605 0.282 12.813 1.00 88.12 86 LEU A N 1
ATOM 696 C CA . LEU A 1 86 ? 12.481 -0.542 11.974 1.00 88.12 86 LEU A CA 1
ATOM 697 C C . LEU A 1 86 ? 11.802 -0.970 10.666 1.00 88.12 86 LEU A C 1
ATOM 699 O O . LEU A 1 86 ? 12.428 -0.984 9.608 1.00 88.12 86 LEU A O 1
ATOM 703 N N . PHE A 1 87 ? 10.514 -1.298 10.726 1.00 86.25 87 PHE A N 1
ATOM 704 C CA . PHE A 1 87 ? 9.759 -1.837 9.602 1.00 86.25 87 PHE A CA 1
ATOM 705 C C . PHE A 1 87 ? 9.519 -0.796 8.507 1.00 86.25 87 PHE A C 1
ATOM 707 O O . PHE A 1 87 ? 9.711 -1.101 7.335 1.00 86.25 87 PHE A O 1
ATOM 714 N N . ILE A 1 88 ? 9.139 0.437 8.863 1.00 87.31 88 ILE A N 1
ATOM 715 C CA . ILE A 1 88 ? 8.875 1.507 7.886 1.00 87.31 88 ILE A CA 1
ATOM 716 C C . ILE A 1 88 ? 10.098 1.792 6.990 1.00 87.31 88 ILE A C 1
ATOM 718 O O . ILE A 1 88 ? 9.948 1.730 5.769 1.00 87.31 88 ILE A O 1
ATOM 722 N N . PRO A 1 89 ? 11.306 2.074 7.520 1.00 89.69 89 PRO A N 1
ATOM 723 C CA . PRO A 1 89 ? 12.471 2.309 6.674 1.00 89.69 89 PRO A CA 1
ATOM 724 C C . PRO A 1 89 ? 12.889 1.052 5.913 1.00 89.69 89 PRO A C 1
ATOM 726 O O . PRO A 1 89 ? 13.243 1.171 4.744 1.00 89.69 89 PRO A O 1
ATOM 729 N N . ALA A 1 90 ? 12.793 -0.143 6.509 1.00 89.06 90 ALA A N 1
ATOM 730 C CA . ALA A 1 90 ? 13.069 -1.391 5.796 1.00 89.06 90 ALA A CA 1
ATOM 731 C C . ALA A 1 90 ? 12.131 -1.579 4.591 1.00 89.06 90 ALA A C 1
ATOM 733 O O . ALA A 1 90 ? 12.588 -1.923 3.503 1.00 89.06 90 ALA A O 1
ATOM 734 N N . PHE A 1 91 ? 10.840 -1.278 4.754 1.00 87.44 91 PHE A N 1
ATOM 735 C CA . PHE A 1 91 ? 9.855 -1.306 3.675 1.00 87.44 91 PHE A CA 1
ATOM 736 C C . PHE A 1 91 ? 10.177 -0.273 2.586 1.00 87.44 91 PHE A C 1
ATOM 738 O O . PHE A 1 91 ? 10.147 -0.602 1.403 1.00 87.44 91 PHE A O 1
ATOM 745 N N . CYS A 1 92 ? 10.559 0.952 2.957 1.00 89.25 92 CYS A N 1
ATOM 746 C CA . CYS A 1 92 ? 10.983 1.972 1.992 1.00 89.25 92 CYS A CA 1
ATOM 747 C C . CYS A 1 92 ? 12.253 1.566 1.227 1.00 89.25 92 CYS A C 1
ATOM 749 O O . CYS A 1 92 ? 12.312 1.747 0.013 1.00 89.25 92 CYS A O 1
ATOM 751 N N . ILE A 1 93 ? 13.250 0.994 1.909 1.00 89.81 93 ILE A N 1
ATOM 752 C CA . ILE A 1 93 ? 14.476 0.477 1.282 1.00 89.81 93 ILE A CA 1
ATOM 753 C C . ILE A 1 93 ? 14.131 -0.649 0.307 1.00 89.81 93 ILE A C 1
ATOM 755 O O . ILE A 1 93 ? 14.626 -0.652 -0.815 1.00 89.81 93 ILE A O 1
ATOM 759 N N . TRP A 1 94 ? 13.252 -1.571 0.704 1.00 88.25 94 TRP A N 1
ATOM 760 C CA . TRP A 1 94 ? 12.793 -2.673 -0.141 1.00 88.25 94 TRP A CA 1
ATOM 761 C C . TRP A 1 94 ? 12.089 -2.170 -1.411 1.00 88.25 94 TRP A C 1
ATOM 763 O O . TRP A 1 94 ? 12.433 -2.598 -2.511 1.00 88.25 94 TRP A O 1
ATOM 773 N N . MET A 1 95 ? 11.184 -1.196 -1.285 1.00 86.62 95 MET A N 1
ATOM 774 C CA . MET A 1 95 ? 10.504 -0.557 -2.422 1.00 86.62 95 MET A CA 1
ATOM 775 C C . MET A 1 95 ? 11.477 0.196 -3.340 1.00 86.62 95 MET A C 1
ATOM 777 O O . MET A 1 95 ? 11.407 0.072 -4.563 1.00 86.62 95 MET A O 1
ATOM 781 N N . GLY A 1 96 ? 12.405 0.961 -2.762 1.00 86.06 96 GLY A N 1
ATOM 782 C CA . GLY A 1 96 ? 13.407 1.700 -3.527 1.00 86.06 96 GLY A CA 1
ATOM 783 C C . GLY A 1 96 ? 14.390 0.782 -4.253 1.00 86.06 96 GLY A C 1
ATOM 784 O O . GLY A 1 96 ? 14.746 1.042 -5.402 1.00 86.06 96 GLY A O 1
ATOM 785 N N . PHE A 1 97 ? 14.770 -0.332 -3.627 1.00 85.94 97 PHE A N 1
ATOM 786 C CA . PHE A 1 97 ? 15.598 -1.361 -4.249 1.00 85.94 97 PHE A CA 1
ATOM 787 C C . PHE A 1 97 ? 14.917 -1.966 -5.481 1.00 85.94 97 PHE A C 1
ATOM 789 O O . PHE A 1 97 ? 15.567 -2.107 -6.512 1.00 85.94 97 PHE A O 1
ATOM 796 N N . MET A 1 98 ? 13.607 -2.243 -5.422 1.00 84.31 98 MET A N 1
ATOM 797 C CA . MET A 1 98 ? 12.860 -2.714 -6.597 1.00 84.31 98 MET A CA 1
ATOM 798 C C . MET A 1 98 ? 12.869 -1.703 -7.741 1.00 84.31 98 MET A C 1
ATOM 800 O O . MET A 1 98 ? 13.059 -2.093 -8.889 1.00 84.31 98 MET A O 1
ATOM 804 N N . GLY A 1 99 ? 12.668 -0.416 -7.439 1.00 82.25 99 GLY A N 1
ATOM 805 C CA . GLY A 1 99 ? 12.714 0.644 -8.449 1.00 82.25 99 GLY A CA 1
ATOM 806 C C . GLY A 1 99 ? 14.086 0.743 -9.118 1.00 82.25 99 GLY A C 1
ATOM 807 O O . GLY A 1 99 ? 14.175 0.861 -10.338 1.00 82.25 99 GLY A O 1
ATOM 808 N N . TRP A 1 100 ? 15.160 0.639 -8.332 1.00 83.69 100 TRP A N 1
ATOM 809 C CA . TRP A 1 100 ? 16.534 0.623 -8.838 1.00 83.69 100 TRP A CA 1
ATOM 810 C C . TRP A 1 100 ? 16.834 -0.615 -9.701 1.00 83.69 100 TRP A C 1
ATOM 812 O O . TRP A 1 100 ? 17.345 -0.464 -10.812 1.00 83.69 100 TRP A O 1
ATOM 822 N N . ASP A 1 101 ? 16.475 -1.811 -9.225 1.00 81.56 101 ASP A N 1
ATOM 823 C CA . ASP A 1 101 ? 16.715 -3.091 -9.910 1.00 81.56 101 ASP A CA 1
ATOM 824 C C . ASP A 1 101 ? 15.965 -3.178 -11.249 1.00 81.56 101 ASP A C 1
ATOM 826 O O . ASP A 1 101 ? 16.536 -3.476 -12.301 1.00 81.56 101 ASP A O 1
ATOM 830 N N . ALA A 1 102 ? 14.677 -2.835 -11.240 1.00 77.19 102 ALA A N 1
ATOM 831 C CA . ALA A 1 102 ? 13.846 -2.923 -12.432 1.00 77.19 102 ALA A CA 1
ATOM 832 C C . ALA A 1 102 ? 14.253 -1.919 -13.523 1.00 77.19 102 ALA A C 1
ATOM 834 O O . ALA A 1 102 ? 14.149 -2.231 -14.709 1.00 77.19 102 ALA A O 1
ATOM 835 N N . ALA A 1 103 ? 14.710 -0.720 -13.144 1.00 72.62 103 ALA A N 1
ATOM 836 C CA . ALA A 1 103 ? 14.996 0.349 -14.098 1.00 72.62 103 ALA A CA 1
ATOM 837 C C . ALA A 1 103 ? 16.445 0.382 -14.601 1.00 72.62 103 ALA A C 1
ATOM 839 O O . ALA A 1 103 ? 16.673 0.802 -15.736 1.00 72.62 103 ALA A O 1
ATOM 840 N N . ARG A 1 104 ? 17.432 -0.001 -13.778 1.00 69.38 104 ARG A N 1
ATOM 841 C CA . ARG A 1 104 ? 18.854 0.179 -14.128 1.00 69.38 104 ARG A CA 1
ATOM 842 C C . ARG A 1 104 ? 19.555 -1.093 -14.545 1.00 69.38 104 ARG A C 1
ATOM 844 O O . ARG A 1 104 ? 20.392 -1.058 -15.441 1.00 69.38 104 ARG A O 1
ATOM 851 N N . THR A 1 105 ? 19.280 -2.185 -13.853 1.00 61.72 105 THR A N 1
ATOM 852 C CA . THR A 1 105 ? 20.052 -3.414 -14.014 1.00 61.72 105 THR A CA 1
ATOM 853 C C . THR A 1 105 ? 19.307 -4.428 -14.860 1.00 61.72 105 THR A C 1
ATOM 855 O O . THR A 1 105 ? 19.952 -5.184 -15.583 1.00 61.72 105 THR A O 1
ATOM 858 N N . GLY A 1 106 ? 17.967 -4.437 -14.810 1.00 59.09 106 GLY A N 1
ATOM 859 C CA . GLY A 1 106 ? 17.145 -5.339 -15.618 1.00 59.09 106 GLY A CA 1
ATOM 860 C C . GLY A 1 106 ? 17.523 -6.809 -15.418 1.00 59.09 106 GLY A C 1
ATOM 861 O O . GLY A 1 106 ? 17.344 -7.610 -16.334 1.00 59.09 106 GLY A O 1
ATOM 862 N N . PHE A 1 107 ? 18.080 -7.153 -14.245 1.00 52.09 107 PHE A N 1
ATOM 863 C CA . PHE A 1 107 ? 18.817 -8.401 -14.005 1.00 52.09 107 PHE A CA 1
ATOM 864 C C . PHE A 1 107 ? 18.016 -9.647 -14.398 1.00 52.09 107 PHE A C 1
ATOM 866 O O . PHE A 1 107 ? 18.587 -10.613 -14.899 1.00 52.09 107 PHE A O 1
ATOM 873 N N . MET A 1 108 ? 16.695 -9.609 -14.206 1.00 54.41 108 MET A N 1
ATOM 874 C CA . MET A 1 108 ? 15.736 -10.545 -14.786 1.00 54.41 108 MET A CA 1
ATOM 875 C C . MET A 1 108 ? 14.438 -9.785 -15.071 1.00 54.41 108 MET A C 1
ATOM 877 O O . MET A 1 108 ? 13.644 -9.548 -14.164 1.00 54.41 108 MET A O 1
ATOM 881 N N . ALA A 1 109 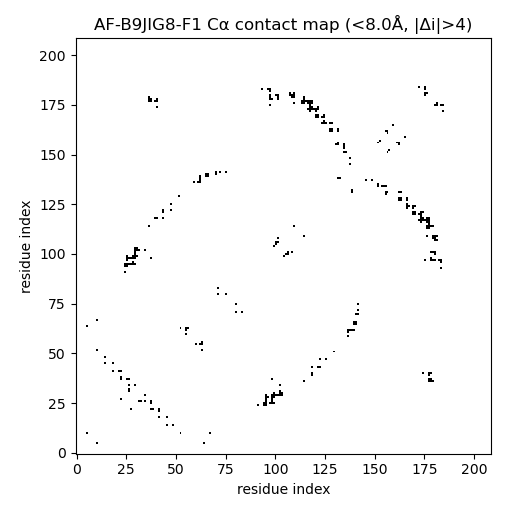? 14.210 -9.375 -16.318 1.00 65.12 109 ALA A N 1
ATOM 882 C CA . ALA A 1 109 ? 12.971 -8.695 -16.683 1.00 65.12 109 ALA A CA 1
ATOM 883 C C . ALA A 1 109 ? 11.760 -9.610 -16.420 1.00 65.12 109 ALA A C 1
ATOM 885 O O . ALA A 1 109 ? 11.634 -10.685 -17.012 1.00 65.12 109 ALA A O 1
ATOM 886 N N . ILE A 1 110 ? 10.859 -9.195 -15.524 1.00 73.25 110 ILE A N 1
ATOM 887 C CA . ILE A 1 110 ? 9.583 -9.889 -15.328 1.00 73.25 110 ILE A CA 1
ATOM 888 C C . ILE A 1 110 ? 8.740 -9.688 -16.594 1.00 73.25 110 ILE A C 1
ATOM 890 O O . ILE A 1 110 ? 8.504 -8.538 -16.979 1.00 73.25 110 ILE A O 1
ATOM 894 N N . PRO A 1 111 ? 8.261 -10.765 -17.245 1.00 81.69 111 PRO A N 1
ATOM 895 C CA . PRO A 1 111 ? 7.454 -10.637 -18.446 1.00 81.69 111 PRO A CA 1
ATOM 896 C C . PRO A 1 111 ? 6.155 -9.872 -18.142 1.00 81.69 111 PRO A C 1
ATOM 898 O O . PRO A 1 111 ? 5.605 -10.014 -17.045 1.00 81.69 111 PRO A O 1
ATOM 901 N N . PRO A 1 112 ? 5.611 -9.100 -19.102 1.00 80.81 112 PRO A N 1
ATOM 902 C CA . PRO A 1 112 ? 4.474 -8.213 -18.849 1.00 80.81 112 PRO A CA 1
ATOM 903 C C . PRO A 1 112 ? 3.259 -8.906 -18.218 1.00 80.81 112 PRO A C 1
ATOM 905 O O . PRO A 1 112 ? 2.610 -8.337 -17.347 1.00 80.81 112 PRO A O 1
ATOM 908 N N . TRP A 1 113 ? 2.981 -10.163 -18.582 1.00 8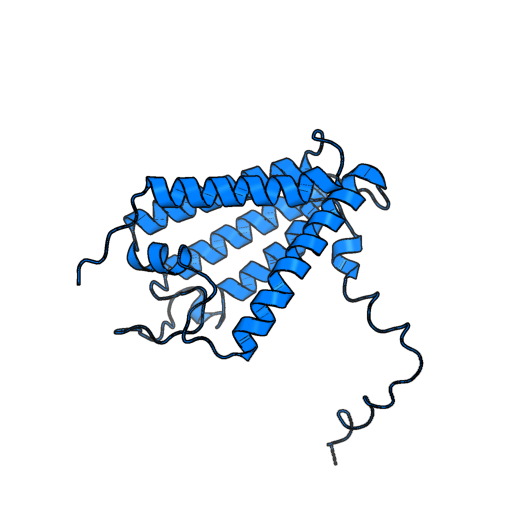4.31 113 TRP A N 1
ATOM 909 C CA . TRP A 1 113 ? 1.868 -10.926 -18.010 1.00 84.31 113 TRP A CA 1
ATOM 910 C C . TRP A 1 113 ? 2.028 -11.177 -16.498 1.00 84.31 113 TRP A C 1
ATOM 912 O O . TRP A 1 113 ? 1.052 -11.066 -15.758 1.00 84.31 113 TRP A O 1
ATOM 922 N N . LEU A 1 114 ? 3.244 -11.419 -15.997 1.00 86.06 114 LEU A N 1
ATOM 923 C CA . LEU A 1 114 ? 3.489 -11.548 -14.554 1.00 86.06 114 LEU A CA 1
ATOM 924 C C . LEU A 1 114 ? 3.323 -10.206 -13.831 1.00 86.06 114 LEU A C 1
ATOM 926 O O . LEU A 1 114 ? 2.785 -10.175 -12.725 1.00 86.06 114 LEU A O 1
ATOM 930 N N . GLN A 1 115 ? 3.691 -9.092 -14.471 1.00 85.56 115 GLN A N 1
ATOM 931 C CA . GLN A 1 115 ? 3.437 -7.756 -13.918 1.00 85.56 115 GLN A CA 1
ATOM 932 C C . GLN A 1 115 ? 1.932 -7.484 -13.798 1.00 85.56 115 GLN A C 1
ATOM 934 O O . GLN A 1 115 ? 1.475 -6.966 -12.776 1.00 85.56 115 GLN A O 1
ATOM 939 N N . THR A 1 116 ? 1.134 -7.912 -14.790 1.00 88.00 116 THR A N 1
ATOM 940 C CA . THR A 1 116 ? -0.332 -7.808 -14.701 1.00 88.00 116 THR A CA 1
ATOM 941 C C . THR A 1 116 ? -0.902 -8.629 -13.545 1.00 88.00 116 THR A C 1
ATOM 943 O O . THR A 1 116 ? -1.786 -8.141 -12.844 1.00 88.00 116 THR A O 1
ATOM 946 N N . LEU A 1 117 ? -0.353 -9.816 -13.261 1.00 91.81 117 LEU A N 1
ATOM 947 C CA . LEU A 1 117 ? -0.744 -10.613 -12.092 1.00 91.81 117 LEU A CA 1
ATOM 948 C C . LEU A 1 117 ? -0.379 -9.925 -10.770 1.00 91.81 117 LEU A C 1
ATOM 950 O O . LEU A 1 117 ? -1.151 -9.998 -9.811 1.00 91.81 117 LEU A O 1
ATOM 954 N N . GLY A 1 118 ? 0.743 -9.203 -10.722 1.00 89.69 118 GLY A N 1
ATOM 955 C CA . GLY A 1 118 ? 1.091 -8.338 -9.592 1.00 89.69 118 GLY A CA 1
ATOM 956 C C . GLY A 1 118 ? 0.050 -7.239 -9.359 1.00 89.69 118 GLY A C 1
ATOM 957 O O . GLY A 1 118 ? -0.437 -7.068 -8.239 1.00 89.69 118 GLY A O 1
ATOM 958 N N . GLY A 1 119 ? -0.373 -6.564 -10.431 1.00 90.00 119 GLY A N 1
ATOM 959 C CA . GLY A 1 119 ? -1.448 -5.567 -10.385 1.00 90.00 119 GLY A CA 1
ATOM 960 C C . GLY A 1 119 ? -2.789 -6.153 -9.931 1.00 90.00 119 GLY A C 1
ATOM 961 O O . GLY A 1 119 ? -3.444 -5.596 -9.051 1.00 90.00 119 GLY A O 1
ATOM 962 N N . VAL A 1 120 ? -3.173 -7.319 -10.457 1.00 93.56 120 VAL A N 1
ATOM 963 C CA . VAL A 1 120 ? -4.390 -8.039 -10.042 1.00 93.56 120 VAL A CA 1
ATOM 964 C C . VAL A 1 120 ? -4.329 -8.414 -8.559 1.00 93.56 120 VAL A C 1
ATOM 966 O O . VAL A 1 120 ? -5.302 -8.212 -7.835 1.00 93.56 120 VAL A O 1
ATOM 969 N N . SER A 1 121 ? -3.179 -8.886 -8.075 1.00 92.31 121 SER A N 1
ATOM 970 C CA . SER A 1 121 ? -2.976 -9.224 -6.658 1.00 92.31 121 SER A CA 1
ATOM 971 C C . SER A 1 121 ? -3.178 -8.011 -5.747 1.00 92.31 121 SER A C 1
ATOM 973 O O . SER A 1 121 ? -3.798 -8.122 -4.688 1.00 92.31 121 SER A O 1
ATOM 975 N N . MET A 1 122 ? -2.730 -6.831 -6.184 1.00 92.12 122 MET A N 1
ATOM 976 C CA . MET A 1 122 ? -2.940 -5.569 -5.472 1.00 92.12 122 MET A CA 1
ATOM 977 C C . MET A 1 122 ? -4.424 -5.178 -5.417 1.00 92.12 122 MET A C 1
ATOM 979 O O . MET A 1 122 ? -4.909 -4.757 -4.365 1.00 92.12 122 MET A O 1
ATOM 983 N N . VAL A 1 123 ? -5.174 -5.380 -6.504 1.00 93.62 123 VAL A N 1
ATOM 984 C CA . VAL A 1 123 ? -6.632 -5.161 -6.523 1.00 93.62 123 VAL A CA 1
ATOM 985 C C . VAL A 1 123 ? -7.343 -6.128 -5.573 1.00 93.62 123 VAL A C 1
ATOM 987 O O . VAL A 1 123 ? -8.187 -5.700 -4.786 1.00 93.62 123 VAL A O 1
ATOM 990 N N . ILE A 1 124 ? -6.975 -7.412 -5.575 1.00 93.00 124 ILE A N 1
ATOM 991 C CA . ILE A 1 124 ? -7.547 -8.408 -4.654 1.00 93.00 124 ILE A CA 1
ATOM 992 C C . ILE A 1 124 ? -7.254 -8.026 -3.198 1.00 93.00 124 ILE A C 1
ATOM 994 O O . ILE A 1 124 ? -8.149 -8.097 -2.354 1.00 93.00 124 ILE A O 1
ATOM 998 N N . TYR A 1 125 ? -6.038 -7.558 -2.900 1.00 92.00 125 TYR A N 1
ATOM 999 C CA . TYR A 1 125 ? -5.702 -7.024 -1.581 1.00 92.00 125 TYR A CA 1
ATOM 1000 C C . TYR A 1 125 ? -6.655 -5.894 -1.165 1.00 92.00 125 TYR A C 1
ATOM 1002 O O . TYR A 1 125 ? -7.208 -5.934 -0.062 1.00 92.00 125 TYR A O 1
ATOM 1010 N N . MET A 1 126 ? -6.885 -4.919 -2.050 1.00 90.50 126 MET A N 1
ATOM 1011 C CA . MET A 1 126 ? -7.775 -3.784 -1.784 1.00 90.50 126 MET A CA 1
ATOM 1012 C C . MET A 1 126 ? -9.218 -4.224 -1.530 1.00 90.50 126 MET A C 1
ATOM 1014 O O . MET A 1 126 ? -9.854 -3.722 -0.601 1.00 90.50 126 MET A O 1
ATOM 1018 N N . LEU A 1 127 ? -9.717 -5.198 -2.294 1.00 91.56 127 LEU A N 1
ATOM 1019 C CA . LEU A 1 127 ? -11.044 -5.784 -2.088 1.00 91.56 127 LEU A CA 1
ATOM 1020 C C . LEU A 1 127 ? -11.137 -6.531 -0.750 1.00 91.56 127 LEU A C 1
ATOM 1022 O O . LEU A 1 127 ? -12.120 -6.372 -0.028 1.00 91.56 127 LEU A O 1
ATOM 1026 N N . GLY A 1 128 ? -10.105 -7.290 -0.374 1.00 88.75 128 GLY A N 1
ATOM 1027 C CA . GLY A 1 128 ? -10.046 -7.974 0.921 1.00 88.75 128 GLY A CA 1
ATOM 1028 C C . GLY A 1 128 ? -9.989 -7.004 2.106 1.00 88.75 128 GLY A C 1
ATOM 1029 O O . GLY A 1 128 ? -10.667 -7.205 3.119 1.00 88.75 128 GLY A O 1
ATOM 1030 N N . ALA A 1 129 ? -9.237 -5.908 1.969 1.00 87.19 129 ALA A N 1
ATOM 1031 C CA . ALA A 1 129 ? -9.207 -4.835 2.961 1.00 87.19 129 ALA A CA 1
ATOM 1032 C C . ALA A 1 129 ? -10.580 -4.155 3.086 1.00 87.19 129 ALA A C 1
ATOM 1034 O O . ALA A 1 129 ? -11.069 -3.960 4.199 1.00 87.19 129 ALA A O 1
ATOM 1035 N N . TRP A 1 130 ? -11.239 -3.866 1.960 1.00 89.44 130 TRP A N 1
ATOM 1036 C CA . TRP A 1 130 ? -12.585 -3.288 1.939 1.00 89.44 130 TRP A CA 1
ATOM 1037 C C . TRP A 1 130 ? -13.609 -4.202 2.611 1.00 89.44 130 TRP A C 1
ATOM 1039 O O . TRP A 1 130 ? -14.364 -3.746 3.468 1.00 89.44 130 TRP A O 1
ATOM 1049 N N . TRP A 1 131 ? -13.590 -5.500 2.302 1.00 87.31 131 TRP A N 1
ATOM 1050 C CA . TRP A 1 131 ? -14.487 -6.473 2.925 1.00 87.31 131 TRP A CA 1
ATOM 1051 C C . TRP A 1 131 ? -14.265 -6.553 4.440 1.00 87.31 131 TRP A C 1
ATOM 1053 O O . TRP A 1 131 ? -15.221 -6.589 5.213 1.00 87.31 131 TRP A O 1
ATOM 1063 N N . THR A 1 132 ? -13.007 -6.478 4.877 1.00 86.25 132 THR A N 1
ATOM 1064 C CA . THR A 1 132 ? -12.682 -6.438 6.306 1.00 86.25 132 THR A CA 1
ATOM 1065 C C . THR A 1 132 ? -13.233 -5.180 6.981 1.00 86.25 132 THR A C 1
ATOM 1067 O O . THR A 1 132 ? -13.819 -5.276 8.055 1.00 86.25 132 THR A O 1
ATOM 1070 N N . PHE A 1 133 ? -13.080 -4.002 6.371 1.00 85.81 133 PHE A N 1
ATOM 1071 C CA . PHE A 1 133 ? -13.571 -2.739 6.943 1.00 85.81 133 PHE A CA 1
ATOM 1072 C C . PHE A 1 133 ? -15.087 -2.599 6.903 1.00 85.81 133 PHE A C 1
ATOM 1074 O O . PHE A 1 133 ? -15.658 -1.892 7.732 1.00 85.81 133 PHE A O 1
ATOM 1081 N N . ARG A 1 134 ? -15.735 -3.281 5.960 1.00 85.81 134 ARG A N 1
ATOM 1082 C CA . ARG A 1 134 ? -17.188 -3.383 5.899 1.00 85.81 134 ARG A CA 1
ATOM 1083 C C . ARG A 1 134 ? -17.760 -4.129 7.092 1.00 85.81 134 ARG A C 1
ATOM 1085 O O . ARG A 1 134 ? -18.742 -3.667 7.658 1.00 85.81 134 ARG A O 1
ATOM 1092 N N . GLU A 1 135 ? -17.147 -5.241 7.472 1.00 83.94 135 GLU A N 1
ATOM 1093 C CA . GLU A 1 135 ? -17.630 -6.034 8.603 1.00 83.94 135 GLU A CA 1
ATOM 1094 C C . GLU A 1 135 ? -17.105 -5.504 9.941 1.00 83.94 135 GLU A C 1
ATOM 1096 O O . GLU A 1 135 ? -17.809 -5.572 10.941 1.00 83.94 135 GLU A O 1
ATOM 1101 N N . ASN A 1 136 ? -15.901 -4.918 9.976 1.00 83.00 136 ASN A N 1
ATOM 1102 C CA . ASN A 1 136 ? -15.269 -4.448 11.206 1.00 83.00 136 ASN A CA 1
ATOM 1103 C C . ASN A 1 136 ? -15.004 -2.938 11.228 1.00 83.00 136 ASN A C 1
ATOM 1105 O O . ASN A 1 136 ? -13.931 -2.460 10.851 1.00 83.00 136 ASN A O 1
ATOM 1109 N N . ALA A 1 137 ? -15.952 -2.200 11.807 1.00 80.06 137 ALA A N 1
ATOM 1110 C CA . ALA A 1 137 ? -15.833 -0.766 12.071 1.00 80.06 137 ALA A CA 1
ATOM 1111 C C . ALA A 1 137 ? -14.763 -0.402 13.128 1.00 80.06 137 ALA A C 1
ATOM 1113 O O . ALA A 1 137 ? -14.381 0.762 13.231 1.00 80.06 137 ALA A O 1
ATOM 1114 N N . PHE A 1 138 ? -14.258 -1.372 13.899 1.00 77.25 138 PHE A N 1
ATOM 1115 C CA . PHE A 1 138 ? -13.236 -1.183 14.939 1.00 77.25 138 PHE A CA 1
ATOM 1116 C C . PHE A 1 138 ? -11.830 -1.593 14.485 1.00 77.25 138 PHE A C 1
ATOM 1118 O O . PHE A 1 138 ? -10.915 -1.662 15.308 1.00 77.25 138 PHE A O 1
ATOM 1125 N N . ALA A 1 139 ? -11.624 -1.869 13.196 1.00 74.50 139 ALA A N 1
ATOM 1126 C CA . ALA A 1 139 ? -10.335 -2.284 12.657 1.00 74.50 139 ALA A CA 1
ATOM 1127 C C . ALA A 1 139 ? -9.309 -1.130 12.663 1.00 74.50 139 ALA A C 1
ATOM 1129 O O . ALA A 1 139 ? -8.982 -0.581 11.613 1.00 74.50 139 ALA A O 1
ATOM 1130 N N . ALA A 1 140 ? -8.772 -0.764 13.825 1.00 73.19 140 ALA A N 1
ATOM 1131 C CA . ALA A 1 140 ? -7.710 0.233 13.963 1.00 73.19 140 ALA A CA 1
ATOM 1132 C C . ALA A 1 140 ? -6.358 -0.282 13.414 1.00 73.19 140 ALA A C 1
ATOM 1134 O O . ALA A 1 140 ? -6.131 -1.494 13.401 1.00 73.19 140 ALA A O 1
ATOM 1135 N N . PRO A 1 141 ? -5.444 0.605 12.967 1.00 63.31 141 PRO A N 1
ATOM 1136 C CA . PRO A 1 141 ? -4.077 0.229 12.589 1.00 63.31 141 PRO A CA 1
ATOM 1137 C C . PRO A 1 141 ? -3.262 -0.394 13.727 1.00 63.31 141 PRO A C 1
ATOM 1139 O O . PRO A 1 141 ? -2.426 -1.256 13.475 1.00 63.31 141 PRO A O 1
ATOM 1142 N N . SER A 1 142 ? -3.493 0.045 14.965 1.00 62.44 142 SER A N 1
ATOM 1143 C CA . SER A 1 142 ? -2.802 -0.454 16.152 1.00 62.44 142 SER A CA 1
ATOM 1144 C C . SER A 1 142 ? -3.745 -1.228 17.061 1.00 62.44 142 SER A C 1
ATOM 1146 O O . SER A 1 142 ? -4.942 -0.938 17.135 1.00 62.44 142 SER A O 1
ATOM 1148 N N . VAL A 1 143 ? -3.190 -2.193 17.795 1.00 66.19 143 VAL A N 1
ATOM 1149 C CA . VAL A 1 143 ? -3.935 -2.973 18.784 1.00 66.19 143 VAL A CA 1
ATOM 1150 C C . VAL A 1 143 ? -4.314 -2.055 19.940 1.00 66.19 143 VAL A C 1
ATOM 1152 O O . VAL A 1 143 ? -3.469 -1.672 20.745 1.00 66.19 143 VAL A O 1
ATOM 1155 N N . LYS A 1 144 ? -5.590 -1.686 20.009 1.00 70.06 144 LYS A N 1
ATOM 1156 C CA . LYS A 1 144 ? -6.149 -0.901 21.106 1.00 70.06 144 LYS A CA 1
ATOM 1157 C C . LYS A 1 144 ? -7.560 -1.365 21.426 1.00 70.06 144 LYS A C 1
ATOM 1159 O O . LYS A 1 144 ? -8.289 -1.795 20.532 1.00 70.06 144 LYS A O 1
ATOM 1164 N N . ILE A 1 145 ? -7.941 -1.241 22.692 1.00 71.81 145 ILE A N 1
ATOM 1165 C CA . ILE A 1 145 ? -9.313 -1.495 23.128 1.00 71.81 145 ILE A CA 1
ATOM 1166 C C . ILE A 1 145 ? -10.121 -0.228 22.863 1.00 71.81 145 ILE A C 1
ATOM 1168 O O . ILE A 1 145 ? -9.792 0.843 23.373 1.00 71.81 145 ILE A O 1
ATOM 1172 N N . GLN A 1 146 ? -11.161 -0.342 22.039 1.00 73.38 146 GLN A N 1
ATOM 1173 C CA . GLN A 1 146 ? -12.084 0.761 21.766 1.00 73.38 146 GLN A CA 1
ATOM 1174 C C . GLN A 1 146 ? -13.353 0.623 22.619 1.00 73.38 146 GLN A C 1
ATOM 1176 O O . GLN A 1 146 ? -13.856 -0.490 22.791 1.00 73.38 146 GLN A O 1
ATOM 1181 N N . PRO A 1 147 ? -13.908 1.726 23.151 1.00 72.88 147 PRO A N 1
ATOM 1182 C CA . PRO A 1 147 ? -15.156 1.669 23.903 1.00 72.88 147 PRO A CA 1
ATOM 1183 C C . PRO A 1 147 ? -16.292 1.166 23.001 1.00 72.88 147 PRO A C 1
ATOM 1185 O O . PRO A 1 147 ? -16.499 1.681 21.903 1.00 72.88 147 PRO A O 1
ATOM 1188 N N . GLY A 1 148 ? -17.017 0.140 23.455 1.00 75.88 148 GLY A N 1
ATOM 1189 C CA . GLY A 1 148 ? -18.094 -0.489 22.682 1.00 75.88 148 GLY A CA 1
ATOM 1190 C C . GLY A 1 148 ? -17.629 -1.472 21.600 1.00 75.88 148 GLY A C 1
ATOM 1191 O O . GLY A 1 148 ? -18.454 -1.912 20.799 1.00 75.88 148 GLY A O 1
ATOM 1192 N N . GLN A 1 149 ? -16.340 -1.832 21.577 1.00 76.88 149 GLN A N 1
ATOM 1193 C CA . GLN A 1 149 ? -15.815 -2.877 20.702 1.00 76.88 149 GLN A CA 1
ATOM 1194 C C . GLN A 1 149 ? -16.534 -4.208 20.960 1.00 76.88 149 GLN A C 1
ATOM 1196 O O . GLN A 1 149 ? -16.630 -4.671 22.096 1.00 76.88 149 GLN A O 1
ATOM 1201 N N . LYS A 1 150 ? -17.012 -4.836 19.885 1.00 78.56 150 LYS A N 1
ATOM 1202 C CA . LYS A 1 150 ? -17.592 -6.183 19.905 1.00 78.56 150 LYS A CA 1
ATOM 1203 C C . LYS A 1 150 ? -16.670 -7.148 19.172 1.00 78.56 150 LYS A C 1
ATOM 1205 O O . LYS A 1 150 ? -15.947 -6.745 18.259 1.00 78.56 150 LYS A O 1
ATOM 1210 N N . VAL A 1 151 ? -16.689 -8.412 19.582 1.00 78.19 151 VAL A N 1
ATOM 1211 C CA . VAL A 1 151 ? -16.051 -9.487 18.816 1.00 78.19 151 VAL A CA 1
ATOM 1212 C C . VAL A 1 151 ? -16.907 -9.736 17.579 1.00 78.19 151 VAL A C 1
ATOM 1214 O O . VAL A 1 151 ? -18.126 -9.825 17.691 1.00 78.19 151 VAL A O 1
ATOM 1217 N N . ILE A 1 152 ? -16.267 -9.780 16.413 1.00 79.56 152 ILE A N 1
ATOM 1218 C CA . ILE A 1 152 ? -16.930 -9.946 15.119 1.00 79.56 152 ILE A CA 1
ATOM 1219 C C . ILE A 1 152 ? -16.528 -11.308 14.579 1.00 79.56 152 ILE A C 1
ATOM 1221 O O . ILE A 1 152 ? -15.346 -11.563 14.351 1.00 79.56 152 ILE A O 1
ATOM 1225 N N . ASP A 1 153 ? -17.516 -12.169 14.401 1.00 79.31 153 ASP A N 1
ATOM 1226 C CA . ASP A 1 153 ? -17.404 -13.528 13.876 1.00 79.31 153 ASP A CA 1
ATOM 1227 C C . ASP A 1 153 ? -18.131 -13.697 12.529 1.00 79.31 153 ASP A C 1
ATOM 1229 O O . ASP A 1 153 ? -18.143 -14.783 11.956 1.00 79.31 153 ASP A O 1
ATOM 1233 N N . THR A 1 154 ? -18.684 -12.615 11.974 1.00 80.12 154 THR A N 1
ATOM 1234 C CA . THR A 1 154 ? -19.415 -12.612 10.703 1.00 80.12 154 THR A CA 1
ATOM 1235 C C . THR A 1 154 ? -18.536 -12.254 9.501 1.00 80.12 154 THR A C 1
ATOM 1237 O O . THR A 1 154 ? -17.514 -11.567 9.600 1.00 80.12 154 THR A O 1
ATOM 1240 N N . GLY A 1 155 ? -18.952 -12.709 8.317 1.00 83.38 155 GLY A N 1
ATOM 1241 C CA . GLY A 1 155 ? -18.290 -12.389 7.051 1.00 83.38 155 GLY A CA 1
ATOM 1242 C C . GLY A 1 155 ? -16.904 -13.043 6.923 1.00 83.38 155 GLY A C 1
ATOM 1243 O O . GLY A 1 155 ? -16.782 -14.241 7.172 1.00 83.38 155 GLY A O 1
ATOM 1244 N N . PRO A 1 156 ? -15.842 -12.310 6.536 1.00 79.00 156 PRO A N 1
ATOM 1245 C CA . PRO A 1 156 ? -14.525 -12.897 6.296 1.00 79.00 156 PRO A CA 1
ATOM 1246 C C . PRO A 1 156 ? -13.868 -13.409 7.591 1.00 79.00 156 PRO A C 1
ATOM 1248 O O . PRO A 1 156 ? -13.003 -14.285 7.533 1.00 79.00 156 PRO A O 1
ATOM 1251 N N . TYR A 1 157 ? -14.316 -12.915 8.752 1.00 80.25 157 TYR A N 1
ATOM 1252 C CA . TYR A 1 157 ? -13.889 -13.387 10.069 1.00 80.25 157 TYR A CA 1
ATOM 1253 C C . TYR A 1 157 ? -14.386 -14.801 10.402 1.00 80.25 157 TYR A C 1
ATOM 1255 O O . TYR A 1 157 ? -13.754 -15.474 11.215 1.00 80.25 157 TYR A O 1
ATOM 1263 N N . ALA A 1 158 ? -15.446 -15.283 9.738 1.00 79.56 158 ALA A N 1
ATOM 1264 C CA . ALA A 1 158 ? -15.933 -16.655 9.894 1.00 79.56 158 ALA A CA 1
ATOM 1265 C C . ALA A 1 158 ? -14.955 -17.687 9.305 1.00 79.56 158 ALA A C 1
ATOM 1267 O O . ALA A 1 158 ? -14.851 -18.806 9.802 1.00 79.56 158 ALA A O 1
ATOM 1268 N N . THR A 1 159 ? -14.215 -17.304 8.259 1.00 82.56 159 THR A N 1
ATOM 1269 C CA . THR A 1 159 ? -13.271 -18.193 7.565 1.00 82.56 159 THR A CA 1
ATOM 1270 C C . THR A 1 159 ? -11.841 -18.006 8.065 1.00 82.56 159 THR A C 1
ATOM 1272 O O . THR A 1 159 ? -11.116 -18.980 8.260 1.00 82.56 159 THR A O 1
ATOM 1275 N N . VAL A 1 160 ? -11.405 -16.757 8.268 1.00 82.12 160 VAL A N 1
ATOM 1276 C CA . VAL A 1 160 ? -10.020 -16.426 8.633 1.00 82.12 160 VAL A CA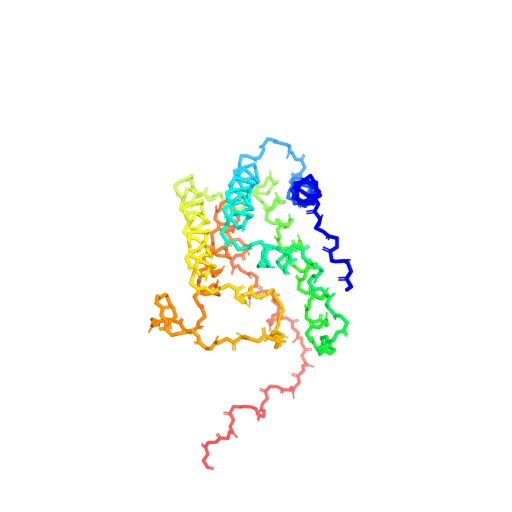 1
ATOM 1277 C C . VAL A 1 160 ? -10.017 -15.408 9.767 1.00 82.12 160 VAL A C 1
ATOM 1279 O O . VAL A 1 160 ? -10.599 -14.338 9.647 1.00 82.12 160 VAL A O 1
ATOM 1282 N N . ARG A 1 161 ? -9.283 -15.690 10.853 1.00 79.38 161 ARG A N 1
ATOM 1283 C CA . ARG A 1 161 ? -9.205 -14.797 12.031 1.00 79.38 161 ARG A CA 1
ATOM 1284 C C . ARG A 1 161 ? -8.620 -13.412 11.720 1.00 79.38 161 ARG A C 1
ATOM 1286 O O . ARG A 1 161 ? -8.946 -12.435 12.388 1.00 79.38 161 ARG A O 1
ATOM 1293 N N . HIS A 1 162 ? -7.759 -13.324 10.705 1.00 79.31 162 HIS A N 1
ATOM 1294 C CA . HIS A 1 162 ? -7.102 -12.088 10.279 1.00 79.31 162 HIS A CA 1
ATOM 1295 C C . HIS A 1 162 ? -7.218 -11.868 8.762 1.00 79.31 162 HIS A C 1
ATOM 1297 O O . HIS A 1 162 ? -6.223 -11.986 8.041 1.00 79.31 162 HIS A O 1
ATOM 1303 N N . PRO A 1 163 ? -8.415 -11.525 8.257 1.00 83.19 163 PRO A N 1
ATOM 1304 C CA . PRO A 1 163 ? -8.662 -11.447 6.819 1.00 83.19 163 PRO A CA 1
ATOM 1305 C C . PRO A 1 163 ? -7.852 -10.330 6.142 1.00 83.19 163 PRO A C 1
ATOM 1307 O O . PRO A 1 163 ? -7.341 -10.522 5.043 1.00 83.19 163 PRO A O 1
ATOM 1310 N N . MET A 1 164 ? -7.626 -9.209 6.838 1.00 85.25 164 MET A N 1
ATOM 1311 C CA . MET A 1 164 ? -6.770 -8.123 6.346 1.00 85.25 164 MET A CA 1
ATOM 1312 C C . MET A 1 164 ? -5.296 -8.533 6.221 1.00 85.25 164 MET A C 1
ATOM 1314 O O . MET A 1 164 ? -4.630 -8.110 5.285 1.00 85.25 164 MET A O 1
ATOM 1318 N N . TYR A 1 165 ? -4.760 -9.339 7.145 1.00 84.94 165 TYR A N 1
ATOM 1319 C CA . TYR A 1 165 ? -3.373 -9.804 7.028 1.00 84.94 165 TYR A CA 1
ATOM 1320 C C . TYR A 1 165 ? -3.234 -10.864 5.938 1.00 84.94 165 TYR A C 1
ATOM 1322 O O . TYR A 1 165 ? -2.261 -10.833 5.191 1.00 84.94 165 TYR A O 1
ATOM 1330 N N . ALA A 1 166 ? -4.233 -11.738 5.784 1.00 86.06 166 ALA A N 1
ATOM 1331 C CA . ALA A 1 166 ? -4.271 -12.698 4.686 1.00 86.06 166 ALA A CA 1
ATOM 1332 C C . ALA A 1 166 ? -4.261 -11.992 3.322 1.00 86.06 166 ALA A C 1
ATOM 1334 O O . ALA A 1 166 ? -3.484 -12.361 2.445 1.00 86.06 166 ALA A O 1
ATOM 1335 N N . SER A 1 167 ? -5.055 -10.928 3.156 1.00 86.00 167 SER A N 1
ATOM 1336 C CA . SER A 1 167 ? -5.025 -10.136 1.927 1.00 86.00 167 SER A CA 1
ATOM 1337 C C . SER A 1 167 ? -3.735 -9.318 1.791 1.00 86.00 167 SER A C 1
ATOM 1339 O O . SER A 1 167 ? -3.237 -9.163 0.679 1.00 86.00 167 SER A O 1
ATOM 1341 N N . ALA A 1 168 ? -3.145 -8.827 2.887 1.00 85.44 168 ALA A N 1
ATOM 1342 C CA . ALA A 1 168 ? -1.879 -8.089 2.855 1.00 85.44 168 ALA A CA 1
ATOM 1343 C C . ALA A 1 168 ? -0.706 -8.932 2.328 1.00 85.44 168 ALA A C 1
ATOM 1345 O O . ALA A 1 168 ? 0.197 -8.383 1.701 1.00 85.44 168 ALA A O 1
ATOM 1346 N N . LEU A 1 169 ? -0.727 -10.259 2.491 1.00 87.50 169 LEU A N 1
ATOM 1347 C CA . LEU A 1 169 ? 0.266 -11.135 1.858 1.00 87.50 169 LEU A CA 1
ATOM 1348 C C . LEU A 1 169 ? 0.264 -10.988 0.329 1.00 87.50 169 LEU A C 1
ATOM 1350 O O . LEU A 1 169 ? 1.328 -10.958 -0.282 1.00 87.50 169 LEU A O 1
ATOM 1354 N N . LEU A 1 170 ? -0.908 -10.809 -0.288 1.00 87.81 170 LEU A N 1
ATOM 1355 C CA . LEU A 1 170 ? -1.016 -10.571 -1.731 1.00 87.81 170 LEU A CA 1
ATOM 1356 C C . LEU A 1 170 ? -0.408 -9.231 -2.146 1.00 87.81 170 LEU A C 1
ATOM 1358 O O . LEU A 1 170 ? 0.125 -9.130 -3.247 1.00 87.81 170 LEU A O 1
ATOM 1362 N N . LEU A 1 171 ? -0.427 -8.220 -1.271 1.00 86.69 171 LEU A N 1
ATOM 1363 C CA . LEU A 1 171 ? 0.295 -6.971 -1.508 1.00 86.69 171 LEU A CA 1
ATOM 1364 C C . LEU A 1 171 ? 1.809 -7.216 -1.520 1.00 86.69 171 LEU A C 1
ATOM 1366 O O . LEU A 1 171 ? 2.482 -6.777 -2.449 1.00 86.69 171 LEU A O 1
ATOM 1370 N N . PHE A 1 172 ? 2.347 -7.943 -0.537 1.00 84.75 172 PHE A N 1
ATOM 1371 C CA . PHE A 1 172 ? 3.785 -8.233 -0.475 1.00 84.75 172 PHE A CA 1
ATOM 1372 C C . PHE A 1 172 ? 4.275 -9.115 -1.625 1.00 84.75 172 PHE A C 1
ATOM 1374 O O . PHE A 1 172 ? 5.407 -8.950 -2.062 1.00 84.75 172 PHE A O 1
ATOM 1381 N N . LEU A 1 173 ? 3.438 -10.019 -2.138 1.00 86.75 173 LEU A N 1
ATOM 1382 C CA . LEU A 1 173 ? 3.774 -10.850 -3.298 1.00 86.75 173 LEU A CA 1
ATOM 1383 C C . LEU A 1 173 ? 3.558 -10.108 -4.625 1.00 86.75 173 LEU A C 1
ATOM 1385 O O . LEU A 1 173 ? 4.345 -10.250 -5.557 1.00 86.75 173 LEU A O 1
ATOM 1389 N N . GLY A 1 174 ? 2.504 -9.297 -4.716 1.00 85.88 174 GLY A N 1
ATOM 1390 C CA . GLY A 1 174 ? 2.142 -8.571 -5.931 1.00 85.88 174 GLY A CA 1
ATOM 1391 C C . GLY A 1 174 ? 3.038 -7.369 -6.217 1.00 85.88 174 GLY A C 1
ATOM 1392 O O . GLY A 1 174 ? 3.305 -7.074 -7.378 1.00 85.88 174 GLY A O 1
ATOM 1393 N N . THR A 1 175 ? 3.544 -6.701 -5.177 1.00 86.31 175 THR A N 1
ATOM 1394 C CA . THR A 1 175 ? 4.385 -5.498 -5.308 1.00 86.31 175 THR A CA 1
ATOM 1395 C C . THR A 1 175 ? 5.709 -5.771 -6.048 1.00 86.31 175 THR A C 1
ATOM 1397 O O . THR A 1 175 ? 5.964 -5.079 -7.035 1.00 86.31 175 THR A O 1
ATOM 1400 N N . PRO A 1 176 ? 6.499 -6.811 -5.698 1.00 85.94 176 PRO A N 1
ATOM 1401 C CA . PRO A 1 176 ? 7.657 -7.258 -6.481 1.00 85.94 176 PRO A CA 1
ATOM 1402 C C . PRO A 1 176 ? 7.345 -7.539 -7.953 1.00 85.94 176 PRO A C 1
ATOM 1404 O O . PRO A 1 176 ? 8.088 -7.119 -8.840 1.00 85.94 176 PRO A O 1
ATOM 1407 N N . LEU A 1 177 ? 6.231 -8.237 -8.215 1.00 85.44 177 LEU A N 1
ATOM 1408 C CA . LEU A 1 177 ? 5.817 -8.617 -9.567 1.00 85.44 177 LEU A CA 1
ATOM 1409 C C . LEU A 1 177 ? 5.457 -7.391 -10.399 1.00 85.44 177 LEU A C 1
ATOM 1411 O O . LEU A 1 177 ? 5.878 -7.294 -11.547 1.00 85.44 177 LEU A O 1
ATOM 1415 N N . LEU A 1 178 ? 4.704 -6.455 -9.818 1.00 85.25 178 LEU A N 1
ATOM 1416 C CA . LEU A 1 178 ? 4.263 -5.237 -10.491 1.00 85.25 178 LEU A CA 1
ATOM 1417 C C . LEU A 1 178 ? 5.428 -4.280 -10.771 1.00 85.25 178 LEU A C 1
ATOM 1419 O O . LEU A 1 178 ? 5.482 -3.673 -11.837 1.00 85.25 178 LEU A O 1
ATOM 1423 N N . LEU A 1 179 ? 6.363 -4.156 -9.825 1.00 82.75 179 LEU A N 1
ATOM 1424 C CA . LEU A 1 179 ? 7.566 -3.339 -9.992 1.00 82.75 179 LEU A CA 1
ATOM 1425 C C . LEU A 1 179 ? 8.614 -4.021 -10.880 1.00 82.75 179 LEU A C 1
ATOM 1427 O O . LEU A 1 179 ? 9.505 -3.346 -11.374 1.00 82.75 179 LEU A O 1
ATOM 1431 N N . GLY A 1 180 ? 8.505 -5.322 -11.144 1.00 75.62 180 GLY A N 1
ATOM 1432 C CA . GLY A 1 180 ? 9.382 -5.999 -12.096 1.00 75.62 180 GLY A CA 1
ATOM 1433 C C . GLY A 1 180 ? 10.689 -6.534 -11.502 1.00 75.62 180 GLY A C 1
ATOM 1434 O O . GLY A 1 180 ? 11.628 -6.751 -12.263 1.00 75.62 180 GLY A O 1
ATOM 1435 N N . SER A 1 181 ? 10.768 -6.762 -10.184 1.00 74.00 181 SER A N 1
ATOM 1436 C CA . SER A 1 181 ? 11.982 -7.258 -9.513 1.00 74.00 181 SER A CA 1
ATOM 1437 C C . SER A 1 181 ? 11.784 -8.659 -8.924 1.00 74.00 181 SER A C 1
ATOM 1439 O O . SER A 1 181 ? 11.021 -8.853 -7.976 1.00 74.00 181 SER A O 1
ATOM 1441 N N . TRP A 1 182 ? 12.519 -9.649 -9.444 1.00 68.94 182 TRP A N 1
ATOM 1442 C CA . TRP A 1 182 ? 12.556 -11.005 -8.873 1.00 68.94 182 TRP A CA 1
ATOM 1443 C C . TRP A 1 182 ? 13.283 -11.054 -7.523 1.00 68.94 182 TRP A C 1
ATOM 1445 O O . TRP A 1 182 ? 12.926 -11.846 -6.650 1.00 68.94 182 TRP A O 1
ATOM 1455 N N . TRP A 1 183 ? 14.289 -10.198 -7.316 1.00 64.25 183 TRP A N 1
ATOM 1456 C CA . TRP A 1 183 ? 15.107 -10.205 -6.099 1.00 64.25 183 TRP A CA 1
ATOM 1457 C C . TRP A 1 183 ? 14.375 -9.701 -4.863 1.00 64.25 183 TRP A C 1
ATOM 1459 O O . TRP A 1 183 ? 14.759 -10.046 -3.745 1.00 64.25 183 TRP A O 1
ATOM 1469 N N . ALA A 1 184 ? 13.275 -8.975 -5.035 1.00 59.31 184 ALA A N 1
ATOM 1470 C CA . ALA A 1 184 ? 12.419 -8.622 -3.917 1.00 59.31 184 ALA A CA 1
ATOM 1471 C C . ALA A 1 184 ? 11.781 -9.843 -3.225 1.00 59.31 184 ALA A C 1
ATOM 1473 O O . ALA A 1 184 ? 11.474 -9.751 -2.036 1.00 59.31 184 ALA A O 1
ATOM 1474 N N . PHE A 1 185 ? 11.681 -10.996 -3.902 1.00 56.94 185 PHE A N 1
ATOM 1475 C CA . PHE A 1 185 ? 11.345 -12.282 -3.273 1.00 56.94 185 PHE A CA 1
ATOM 1476 C C . PHE A 1 185 ? 12.532 -12.940 -2.555 1.00 56.94 185 PHE A C 1
ATOM 1478 O O . PHE A 1 185 ? 12.330 -13.766 -1.668 1.00 56.94 185 PHE A O 1
ATOM 1485 N N . CYS A 1 186 ? 13.767 -12.576 -2.913 1.00 52.66 186 CYS A N 1
ATOM 1486 C CA . CYS A 1 186 ? 15.007 -13.091 -2.328 1.00 52.66 186 CYS A CA 1
ATOM 1487 C C . CYS A 1 186 ? 15.459 -12.339 -1.069 1.00 52.66 186 CYS A C 1
ATOM 1489 O O . CYS A 1 186 ? 16.495 -12.697 -0.508 1.00 52.66 186 CYS A O 1
ATOM 1491 N N . PHE A 1 187 ? 14.696 -11.364 -0.561 1.00 45.88 187 PHE A N 1
ATOM 1492 C CA . PHE A 1 187 ? 15.012 -10.725 0.722 1.00 45.88 187 PHE A CA 1
ATOM 1493 C C . PHE A 1 187 ? 15.133 -11.707 1.920 1.00 45.88 187 PHE A C 1
ATOM 1495 O O . PHE A 1 187 ? 15.852 -11.373 2.859 1.00 45.88 187 PHE A O 1
ATOM 1502 N N . PRO A 1 188 ? 14.593 -12.954 1.911 1.00 44.22 188 PRO A N 1
ATOM 1503 C CA . PRO A 1 188 ? 14.938 -13.941 2.937 1.00 44.22 188 PRO A CA 1
ATOM 1504 C C . PRO A 1 188 ? 16.265 -14.685 2.695 1.00 44.22 188 PRO A C 1
ATOM 1506 O O . PRO A 1 188 ? 16.705 -15.417 3.577 1.00 44.22 188 PRO A O 1
ATOM 1509 N N . ARG A 1 189 ? 16.908 -14.573 1.524 1.00 34.94 189 ARG A N 1
ATOM 1510 C CA . ARG A 1 189 ? 18.015 -15.470 1.137 1.00 34.94 189 ARG A CA 1
ATOM 1511 C C . ARG A 1 189 ? 19.420 -14.912 1.381 1.00 34.94 189 ARG A C 1
ATOM 1513 O O . ARG A 1 189 ? 20.364 -15.692 1.376 1.00 34.94 189 ARG A O 1
ATOM 1520 N N . CYS A 1 190 ? 19.575 -13.617 1.662 1.00 35.28 190 CYS A N 1
ATOM 1521 C CA . CYS A 1 190 ? 20.902 -12.987 1.772 1.00 35.28 190 CYS A CA 1
ATOM 1522 C C . CYS A 1 190 ? 21.291 -12.432 3.153 1.00 35.28 190 CYS A C 1
ATOM 1524 O O . CYS A 1 190 ? 22.327 -11.784 3.251 1.00 35.28 190 CYS A O 1
ATOM 1526 N N . SER A 1 191 ? 20.560 -12.719 4.236 1.00 36.34 191 SER A N 1
ATOM 1527 C CA . SER A 1 191 ? 20.937 -12.200 5.570 1.00 36.34 191 SER A CA 1
ATOM 1528 C C . SER A 1 191 ? 21.262 -13.246 6.635 1.00 36.34 191 SER A C 1
ATOM 1530 O O . SER A 1 191 ? 21.438 -12.872 7.788 1.00 36.34 191 SER A O 1
ATOM 1532 N N . PHE A 1 192 ? 21.403 -14.534 6.295 1.00 35.12 192 PHE A N 1
ATOM 1533 C CA . PHE A 1 192 ? 21.718 -15.543 7.324 1.00 35.12 192 PHE A CA 1
ATOM 1534 C C . PHE A 1 192 ? 22.810 -16.567 6.982 1.00 35.12 192 PHE A C 1
ATOM 1536 O O . PHE A 1 192 ? 23.162 -17.371 7.838 1.00 35.12 192 PHE A O 1
ATOM 1543 N N . SER A 1 193 ? 23.405 -16.539 5.783 1.00 34.06 193 SER A N 1
ATOM 1544 C CA . SER A 1 193 ? 24.420 -17.532 5.382 1.00 34.06 193 SER A CA 1
ATOM 1545 C C . SER A 1 193 ? 25.868 -17.020 5.366 1.00 34.06 193 SER A C 1
ATOM 1547 O O . SER A 1 193 ? 26.741 -17.730 4.878 1.00 34.06 193 SER A O 1
ATOM 1549 N N . GLN A 1 194 ? 26.147 -15.807 5.863 1.00 37.56 194 GLN A N 1
ATOM 1550 C CA . GLN A 1 194 ? 27.496 -15.209 5.815 1.00 37.56 194 GLN A CA 1
ATOM 1551 C C . GLN A 1 194 ? 27.978 -14.564 7.125 1.00 37.56 194 GLN A C 1
ATOM 1553 O O . GLN A 1 194 ? 28.948 -13.817 7.104 1.00 37.56 194 GLN A O 1
ATOM 1558 N N . LEU A 1 195 ? 27.368 -14.860 8.278 1.00 35.56 195 LEU A N 1
ATOM 1559 C CA . LEU A 1 195 ? 27.952 -14.473 9.568 1.00 35.56 195 LEU A CA 1
ATOM 1560 C C . LEU A 1 195 ? 28.858 -15.604 10.080 1.00 35.56 195 LEU A C 1
ATOM 1562 O O . LEU A 1 195 ? 28.342 -16.647 10.491 1.00 35.56 195 LEU A O 1
ATOM 1566 N N . PRO A 1 196 ? 30.195 -15.446 10.071 1.00 37.12 196 PRO A N 1
ATOM 1567 C CA . PRO A 1 196 ? 31.067 -16.382 10.753 1.00 37.12 196 PRO A CA 1
ATOM 1568 C C . PRO A 1 196 ? 30.919 -16.175 12.268 1.00 37.12 196 PRO A C 1
ATOM 1570 O O . PRO A 1 196 ? 31.218 -15.106 12.789 1.00 37.12 196 PRO A O 1
ATOM 1573 N N . GLY A 1 197 ? 30.472 -17.215 12.977 1.00 49.44 197 GLY A N 1
ATOM 1574 C CA . GLY A 1 197 ? 30.751 -17.374 14.408 1.00 49.44 197 GLY A CA 1
ATOM 1575 C C . GLY A 1 197 ? 29.802 -16.710 15.414 1.00 49.44 197 GLY A C 1
ATOM 1576 O O . GLY A 1 197 ? 30.260 -15.962 16.270 1.00 49.44 197 GLY A O 1
ATOM 1577 N N . VAL A 1 198 ? 28.516 -17.079 15.428 1.00 43.09 198 VAL A N 1
ATOM 1578 C CA . VAL A 1 198 ? 27.667 -16.914 16.629 1.00 43.09 198 VAL A CA 1
ATOM 1579 C C . VAL A 1 198 ? 27.070 -18.262 17.065 1.00 43.09 198 VAL A C 1
ATOM 1581 O O . VAL A 1 198 ? 26.145 -18.763 16.425 1.00 43.09 198 VAL A O 1
ATOM 1584 N N . PRO A 1 199 ? 27.566 -18.887 18.152 1.00 45.78 199 PRO A N 1
ATOM 1585 C CA . PRO A 1 199 ? 27.100 -20.188 18.632 1.00 45.78 199 PRO A CA 1
ATOM 1586 C C . PRO A 1 199 ? 25.826 -20.055 19.489 1.00 45.78 199 PRO A C 1
ATOM 1588 O O . PRO A 1 199 ? 25.796 -20.494 20.633 1.00 45.78 199 PRO A O 1
ATOM 1591 N N . PHE A 1 200 ? 24.765 -19.434 18.960 1.00 43.25 200 PHE A N 1
ATOM 1592 C CA . PHE A 1 200 ? 23.523 -19.190 19.718 1.00 43.25 200 PHE A CA 1
ATOM 1593 C C . PHE A 1 200 ? 22.306 -20.006 19.234 1.00 43.25 200 PHE A C 1
ATOM 1595 O O . PHE A 1 200 ? 21.270 -20.035 19.889 1.00 43.25 200 PHE A O 1
ATOM 1602 N N . MET A 1 201 ? 22.423 -20.748 18.127 1.00 34.62 201 MET A N 1
ATOM 1603 C CA . MET A 1 201 ? 21.343 -21.583 17.569 1.00 34.62 201 MET A CA 1
ATOM 1604 C C . MET A 1 201 ? 21.565 -23.089 17.792 1.00 34.62 201 MET A C 1
ATOM 1606 O O . MET A 1 201 ? 21.482 -23.884 16.859 1.00 34.62 201 MET A O 1
ATOM 1610 N N . ARG A 1 202 ? 21.842 -23.514 19.030 1.00 37.50 202 ARG A N 1
ATOM 1611 C CA . ARG A 1 202 ? 21.823 -24.952 19.382 1.00 37.50 202 ARG A CA 1
ATOM 1612 C C . ARG A 1 202 ? 20.881 -25.330 20.528 1.00 37.50 202 ARG A C 1
ATOM 1614 O O . ARG A 1 202 ? 20.703 -26.514 20.773 1.00 37.50 202 ARG A O 1
ATOM 1621 N N . SER A 1 203 ? 20.225 -24.366 21.172 1.00 41.12 203 SER A N 1
ATOM 1622 C CA . SER A 1 203 ? 19.401 -24.600 22.374 1.00 41.12 203 SER A CA 1
ATOM 1623 C C . SER A 1 203 ? 17.883 -24.545 22.151 1.00 41.12 203 SER A C 1
ATOM 1625 O O . SER A 1 203 ? 17.137 -24.751 23.098 1.00 41.12 203 SER A O 1
ATOM 1627 N N . VAL A 1 204 ? 17.400 -24.289 20.929 1.00 45.00 204 VAL A N 1
ATOM 1628 C CA . VAL A 1 204 ? 15.949 -24.150 20.647 1.00 45.00 204 VAL A CA 1
ATOM 1629 C C . VAL A 1 204 ? 15.367 -25.335 19.857 1.00 45.00 204 VAL A C 1
ATOM 1631 O O . VAL A 1 204 ? 14.158 -25.430 19.695 1.00 45.00 204 VAL A O 1
ATOM 1634 N N . LEU A 1 205 ? 16.195 -26.291 19.415 1.00 40.78 205 LEU A N 1
ATOM 1635 C CA . LEU A 1 205 ? 15.745 -27.449 18.619 1.00 40.78 205 LEU A CA 1
ATOM 1636 C C . LEU A 1 205 ? 15.840 -28.811 19.323 1.00 40.78 205 LEU A C 1
ATOM 1638 O O . LEU A 1 205 ? 15.621 -29.829 18.679 1.00 40.78 205 LEU A O 1
ATOM 1642 N N . LEU A 1 206 ? 16.103 -28.851 20.632 1.00 48.97 206 LEU A N 1
ATOM 1643 C CA . LEU A 1 206 ? 15.991 -30.076 21.434 1.00 48.97 206 LEU A CA 1
ATOM 1644 C C . LEU A 1 206 ? 15.367 -29.770 22.802 1.00 48.97 206 LEU A C 1
ATOM 1646 O O . LEU A 1 206 ? 16.047 -29.747 23.822 1.00 48.97 206 LEU A O 1
ATOM 1650 N N . VAL A 1 207 ? 14.053 -29.554 22.817 1.00 46.41 207 VAL A N 1
ATOM 1651 C CA . VAL A 1 207 ? 13.218 -29.923 23.967 1.00 46.41 207 VAL A CA 1
ATOM 1652 C C . VAL A 1 207 ? 12.143 -30.841 23.413 1.00 46.41 207 VAL A C 1
ATOM 1654 O O . VAL A 1 207 ? 11.174 -30.405 22.799 1.00 46.41 207 VAL A O 1
ATOM 1657 N N . GLY A 1 208 ? 12.416 -32.131 23.538 1.00 45.06 208 GLY A N 1
ATOM 1658 C CA . GLY A 1 208 ? 11.622 -33.210 22.977 1.00 45.06 208 GLY A CA 1
ATOM 1659 C C . GLY A 1 208 ? 12.292 -34.553 23.226 1.00 45.06 208 GLY A C 1
ATOM 1660 O O . GLY A 1 208 ? 12.630 -35.234 22.264 1.00 45.06 208 GLY A O 1
ATOM 1661 N N . ASN A 1 209 ? 12.570 -34.860 24.497 1.00 38.59 209 ASN A N 1
ATOM 1662 C CA . ASN A 1 209 ? 12.178 -36.113 25.154 1.00 38.59 209 ASN A CA 1
ATOM 1663 C C . ASN A 1 209 ? 12.412 -35.994 26.664 1.00 38.59 209 ASN A C 1
ATOM 1665 O O . ASN A 1 209 ? 13.577 -35.742 27.044 1.00 38.59 209 ASN A O 1
#

Solvent-accessible surface area (backbone atoms only — not comparable to full-atom values): 12140 Å² total; per-residue (Å²): 131,88,76,77,74,76,50,72,66,56,56,53,49,52,48,49,54,50,50,53,49,52,47,46,43,27,37,57,54,22,72,47,87,92,41,68,38,57,52,50,51,51,51,54,51,48,51,54,50,49,53,48,51,59,49,27,60,73,76,36,51,68,39,43,51,50,58,73,40,71,84,76,55,91,88,56,56,69,65,59,53,52,48,51,67,54,46,54,57,52,51,49,51,53,48,17,49,28,25,24,40,36,62,68,64,46,85,58,73,55,56,70,71,53,24,51,51,9,51,51,28,40,52,51,20,51,52,34,41,49,56,42,49,70,72,35,65,78,69,48,81,56,97,72,92,55,93,88,69,71,91,75,62,61,73,62,40,60,81,32,92,51,44,46,60,62,22,46,51,34,36,68,59,11,50,31,34,26,40,25,23,68,62,66,74,45,69,81,70,79,81,76,87,79,77,87,85,74,96,74,86,74,78,85,85,72,87,86,132